Protein AF-A0A1N6WTV6-F1 (afdb_monomer)

pLDDT: mean 88.41, std 4.84, range [58.44, 94.38]

Solvent-accessible surface area (backbone atoms only — not comparable to full-atom values): 11065 Å² total; per-residue (Å²): 112,47,64,59,52,37,53,51,53,53,53,50,50,52,46,64,73,69,38,74,90,42,47,68,56,42,72,75,38,45,71,61,48,51,48,52,53,51,50,52,49,51,51,38,53,50,34,50,50,53,41,49,53,50,53,51,48,54,52,47,50,50,52,50,41,45,50,49,43,51,53,25,39,54,30,38,50,52,42,50,49,45,47,44,64,63,40,54,54,40,38,75,72,72,46,61,50,63,59,44,35,72,78,51,62,66,72,76,31,78,58,58,62,67,43,75,77,32,67,65,44,64,73,63,50,54,72,64,56,48,51,49,47,50,56,42,48,57,50,46,53,52,44,36,58,53,59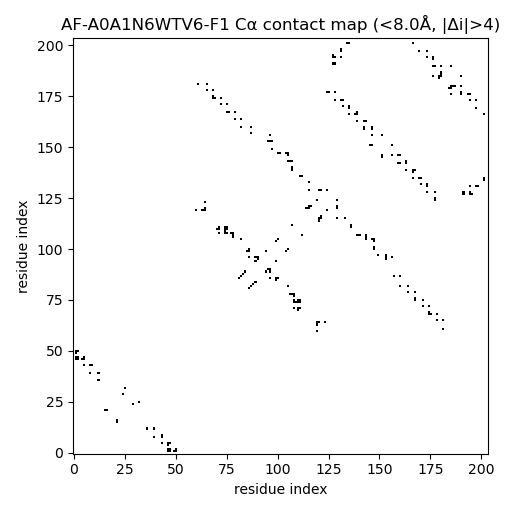,59,39,88,86,57,55,62,70,58,38,51,52,47,52,54,50,45,49,50,45,50,52,49,51,42,50,50,44,50,45,52,40,33,37,74,74,62,79,40,52,70,71,56,42,51,55,53,50,50,57,51,47,60,60,73,78,104

Foldseek 3Di:
DLVVVLVVLVVVLCCCVPPPVCVVVCVVVVVVSVVVSVVSVVVSVVSVVVVVVVVVVLLVLLVVLLVLLVVLLVLLVVLLCCLVVQAVVVVVVVDQNLVSCVVPQRDDRPSLPCVCVPPSCVPPFDPLLSVLSVLLVVLLVVLSVVLSDNPDDSVVNNVSSVVNNLSSVLSNVSSVLRNCCSVVVDDPVVSNVVSVVSSVVSVD

Structure (mmCIF, N/CA/C/O backbone):
data_AF-A0A1N6WTV6-F1
#
_entry.id   AF-A0A1N6WTV6-F1
#
loop_
_atom_site.group_PDB
_atom_site.id
_atom_site.type_symbol
_atom_site.label_atom_id
_atom_site.label_alt_id
_atom_site.label_comp_id
_atom_site.label_asym_id
_atom_site.label_entity_id
_atom_site.label_seq_id
_atom_site.pdbx_PDB_ins_code
_atom_site.Cartn_x
_atom_site.Cartn_y
_atom_site.Cartn_z
_atom_site.occupancy
_atom_site.B_iso_or_equiv
_atom_site.auth_seq_id
_atom_site.auth_comp_id
_atom_site.auth_asym_id
_atom_site.auth_atom_id
_atom_site.pdbx_PDB_model_num
ATOM 1 N N . MET A 1 1 ? 16.902 -1.443 -20.319 1.00 77.31 1 MET A N 1
ATOM 2 C CA . MET A 1 1 ? 17.334 -2.261 -21.478 1.00 77.31 1 MET A CA 1
ATOM 3 C C . MET A 1 1 ? 17.274 -1.486 -22.798 1.00 77.31 1 MET A C 1
ATOM 5 O O . MET A 1 1 ? 18.314 -1.318 -23.417 1.00 77.31 1 MET A O 1
ATOM 9 N N . TYR A 1 2 ? 16.119 -0.945 -23.209 1.00 85.25 2 TYR A N 1
ATOM 10 C CA . TYR A 1 2 ? 15.975 -0.244 -24.501 1.00 85.25 2 TYR A CA 1
ATOM 11 C C . TYR A 1 2 ? 16.866 1.001 -24.671 1.00 85.25 2 TYR A C 1
ATOM 13 O O . TYR A 1 2 ? 17.436 1.191 -25.738 1.00 85.25 2 TYR A O 1
ATOM 21 N N . ILE A 1 3 ? 17.077 1.792 -23.611 1.00 85.00 3 ILE A N 1
ATOM 22 C CA . ILE A 1 3 ? 17.984 2.960 -23.637 1.00 85.00 3 ILE A CA 1
ATOM 23 C C . ILE A 1 3 ? 19.424 2.549 -23.986 1.00 85.00 3 ILE A C 1
ATOM 25 O O . ILE A 1 3 ? 20.084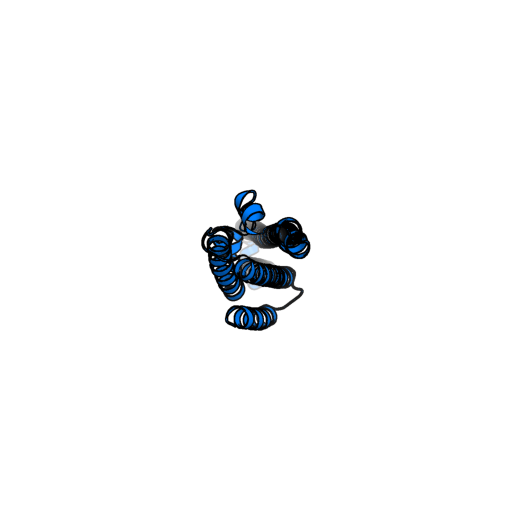 3.210 -24.779 1.00 85.00 3 ILE A O 1
ATOM 29 N N . PHE A 1 4 ? 19.900 1.419 -23.455 1.00 88.50 4 PHE A N 1
ATOM 30 C CA . PHE A 1 4 ? 21.238 0.905 -23.757 1.00 88.50 4 PHE A CA 1
ATOM 31 C C . PHE A 1 4 ? 21.371 0.495 -25.232 1.00 88.50 4 PHE A C 1
ATOM 33 O O . PHE A 1 4 ? 22.375 0.801 -25.871 1.00 88.50 4 PHE A O 1
ATOM 40 N N . ILE A 1 5 ? 20.327 -0.128 -25.793 1.00 89.06 5 ILE A N 1
ATOM 41 C CA . ILE A 1 5 ? 20.259 -0.476 -27.221 1.00 89.06 5 ILE A CA 1
ATOM 42 C C . ILE A 1 5 ? 20.294 0.796 -28.080 1.00 89.06 5 ILE A C 1
ATOM 44 O O . ILE A 1 5 ? 21.057 0.856 -29.039 1.00 89.06 5 ILE A O 1
ATOM 48 N N . VAL A 1 6 ? 19.542 1.837 -27.709 1.00 90.12 6 VAL A N 1
ATOM 49 C CA . VAL A 1 6 ? 19.566 3.146 -28.389 1.00 90.12 6 VAL A CA 1
ATOM 50 C C . VAL A 1 6 ? 20.974 3.747 -28.376 1.00 90.12 6 VAL A C 1
ATOM 52 O O . VAL A 1 6 ? 21.476 4.138 -29.428 1.00 90.12 6 VAL A O 1
ATOM 55 N N . CYS A 1 7 ? 21.650 3.767 -27.223 1.00 91.06 7 CYS A N 1
ATOM 56 C CA . CYS A 1 7 ? 23.025 4.261 -27.124 1.00 91.06 7 CYS A CA 1
ATOM 57 C C . CYS A 1 7 ? 23.985 3.477 -28.032 1.00 91.06 7 CYS A C 1
ATOM 59 O O . CYS A 1 7 ? 24.782 4.085 -28.747 1.00 91.06 7 CYS A O 1
ATOM 61 N N . LEU A 1 8 ? 23.882 2.144 -28.058 1.00 92.69 8 LEU A N 1
ATOM 62 C CA . LEU A 1 8 ? 24.685 1.302 -28.947 1.00 92.69 8 LEU A CA 1
ATOM 63 C C . LEU A 1 8 ? 24.418 1.595 -30.426 1.00 92.69 8 LEU A C 1
ATOM 65 O O . LEU A 1 8 ? 25.371 1.713 -31.191 1.00 92.69 8 LEU A O 1
ATOM 69 N N . LEU A 1 9 ? 23.156 1.752 -30.835 1.00 91.75 9 LEU A N 1
ATOM 70 C CA . LEU A 1 9 ? 22.793 2.055 -32.224 1.00 91.75 9 LEU A CA 1
ATOM 71 C C . LEU A 1 9 ? 23.317 3.425 -32.673 1.00 91.75 9 LEU A C 1
ATOM 73 O O . LEU A 1 9 ? 23.788 3.560 -33.805 1.00 91.75 9 LEU A O 1
ATOM 77 N N . VAL A 1 10 ? 23.301 4.426 -31.789 1.00 91.44 10 VAL A N 1
ATOM 78 C CA . VAL A 1 10 ? 23.872 5.754 -32.064 1.00 91.44 10 VAL A CA 1
ATOM 79 C C . VAL A 1 10 ? 25.393 5.674 -32.202 1.00 91.44 10 VAL A C 1
ATOM 81 O O . VAL A 1 10 ? 25.939 6.160 -33.192 1.00 91.44 10 VAL A O 1
ATOM 84 N N . ILE A 1 11 ? 26.081 5.010 -31.266 1.00 92.06 11 ILE A N 1
ATOM 85 C CA . ILE A 1 11 ? 27.540 4.815 -31.325 1.00 92.06 11 ILE A CA 1
ATOM 86 C C . ILE A 1 11 ? 27.928 4.048 -32.592 1.00 92.06 11 ILE A C 1
ATOM 88 O O . ILE A 1 11 ? 28.867 4.431 -33.291 1.00 92.06 11 ILE A O 1
ATOM 92 N N . PHE A 1 12 ? 27.181 2.998 -32.928 1.00 90.62 12 PHE A N 1
ATOM 93 C CA . PHE A 1 12 ? 27.407 2.200 -34.125 1.00 90.62 12 PHE A CA 1
ATOM 94 C C . PHE A 1 12 ? 27.185 3.012 -35.406 1.00 90.62 12 PHE A C 1
ATOM 96 O O . PHE A 1 12 ? 28.002 2.947 -36.321 1.00 90.62 12 PHE A O 1
ATOM 103 N N . SER A 1 13 ? 26.147 3.850 -35.455 1.00 89.81 13 SER A N 1
ATOM 104 C CA . SER A 1 13 ? 25.907 4.761 -36.583 1.00 89.81 13 SER A CA 1
ATOM 105 C C . SER A 1 13 ? 27.050 5.761 -36.754 1.00 89.81 13 SER A C 1
ATOM 107 O O . SER A 1 13 ? 27.559 5.939 -37.859 1.00 89.81 13 SER A O 1
ATOM 109 N N . LEU A 1 14 ? 27.509 6.371 -35.656 1.00 89.38 14 LEU A N 1
ATOM 110 C CA . LEU A 1 14 ? 28.648 7.291 -35.665 1.00 89.38 14 LEU A CA 1
ATOM 111 C C . LEU A 1 14 ? 29.931 6.594 -36.126 1.00 89.38 14 LEU A C 1
ATOM 113 O O . LEU A 1 14 ? 30.684 7.156 -36.921 1.00 89.38 14 LEU A O 1
ATOM 117 N N . TYR A 1 15 ? 30.158 5.356 -35.684 1.00 89.19 15 TYR A N 1
ATOM 118 C CA . TYR A 1 15 ? 31.274 4.535 -36.139 1.00 89.19 15 TYR A CA 1
ATOM 119 C C . TYR A 1 15 ? 31.197 4.265 -37.648 1.00 89.19 15 TYR A C 1
ATOM 121 O O . TYR A 1 15 ? 32.176 4.491 -38.361 1.00 89.19 15 TYR A O 1
ATOM 129 N N . LEU A 1 16 ? 30.039 3.842 -38.160 1.00 86.19 16 LEU A N 1
ATOM 130 C CA . LEU A 1 16 ? 29.836 3.569 -39.585 1.00 86.19 16 LEU A CA 1
ATOM 131 C C . LEU A 1 16 ? 30.034 4.817 -40.463 1.00 86.19 16 LEU A C 1
ATOM 133 O O . LEU A 1 16 ? 30.562 4.716 -41.572 1.00 86.19 16 LEU A O 1
ATOM 137 N N . ILE A 1 17 ? 29.636 5.994 -39.974 1.00 86.62 17 ILE A N 1
ATOM 138 C CA . ILE A 1 17 ? 29.754 7.262 -40.705 1.00 86.62 17 ILE A CA 1
ATOM 139 C C . ILE A 1 17 ? 31.190 7.807 -40.657 1.00 86.62 17 ILE A C 1
ATOM 141 O O . ILE A 1 17 ? 31.715 8.245 -41.683 1.00 86.62 17 ILE A O 1
ATOM 145 N N . ASN A 1 18 ? 31.859 7.756 -39.506 1.00 86.06 18 ASN A N 1
ATOM 146 C CA . ASN A 1 18 ? 33.135 8.454 -39.313 1.00 86.06 18 ASN A CA 1
ATOM 147 C C . ASN A 1 18 ? 34.376 7.578 -39.524 1.00 86.06 18 ASN A C 1
ATOM 149 O O . ASN A 1 18 ? 35.485 8.105 -39.590 1.00 86.06 18 ASN A O 1
ATOM 153 N N . THR A 1 19 ? 34.232 6.257 -39.663 1.00 86.44 19 THR A N 1
ATOM 154 C CA . THR A 1 19 ? 35.395 5.370 -39.793 1.00 86.44 19 THR A CA 1
ATOM 155 C C . THR A 1 19 ? 36.016 5.441 -41.197 1.00 86.44 19 THR A C 1
ATOM 157 O O . THR A 1 19 ? 35.386 5.024 -42.174 1.00 86.44 19 THR A O 1
ATOM 160 N N . PRO A 1 20 ? 37.291 5.860 -41.334 1.00 80.62 20 PRO A N 1
ATOM 161 C CA . PRO A 1 20 ? 37.949 5.993 -42.637 1.00 80.62 20 PRO A CA 1
ATOM 162 C C . PRO A 1 20 ? 38.126 4.650 -43.361 1.00 80.62 20 PRO A C 1
ATOM 164 O O . PRO A 1 20 ? 38.083 4.608 -44.589 1.00 80.62 20 PRO A O 1
ATOM 167 N N . LYS A 1 21 ? 38.231 3.537 -42.619 1.00 78.94 21 LYS A N 1
ATOM 168 C CA . LYS A 1 21 ? 38.301 2.175 -43.183 1.00 78.94 21 LYS A CA 1
ATOM 169 C C . LYS A 1 21 ? 37.045 1.780 -43.974 1.00 78.94 21 LYS A C 1
ATOM 171 O O . LYS A 1 21 ? 37.126 0.923 -44.845 1.00 78.94 21 LYS A O 1
ATOM 176 N N . LEU A 1 22 ? 35.899 2.411 -43.701 1.00 80.25 22 LEU A N 1
ATOM 177 C CA . LEU A 1 22 ? 34.625 2.136 -44.374 1.00 80.25 22 LEU A CA 1
ATOM 178 C C . LEU A 1 22 ? 34.341 3.088 -45.544 1.00 80.25 22 LEU A C 1
ATOM 180 O O . LEU A 1 22 ? 33.350 2.903 -46.247 1.00 80.25 22 LEU A O 1
ATOM 184 N N . LYS A 1 23 ? 35.209 4.077 -45.797 1.00 81.94 23 LYS A N 1
ATOM 185 C CA . LYS A 1 23 ? 35.009 5.089 -46.845 1.00 81.94 23 LYS A CA 1
ATOM 186 C C . LYS A 1 23 ? 34.873 4.462 -48.237 1.00 81.94 23 LYS A C 1
ATOM 188 O O . LYS A 1 23 ? 33.905 4.735 -48.933 1.00 81.94 23 LYS A O 1
ATOM 193 N N . VAL A 1 24 ? 35.777 3.544 -48.593 1.00 84.38 24 VAL A N 1
ATOM 194 C CA . VAL A 1 24 ? 35.757 2.842 -49.892 1.00 84.38 24 VAL A CA 1
ATOM 195 C C . VAL A 1 24 ? 34.480 2.014 -50.067 1.00 84.38 24 VAL A C 1
ATOM 197 O O . VAL A 1 24 ? 33.891 1.999 -51.145 1.00 84.38 24 VAL A O 1
ATOM 200 N N . PHE A 1 25 ? 34.019 1.350 -49.002 1.00 81.56 25 PHE A N 1
ATOM 201 C CA . PHE A 1 25 ? 32.772 0.584 -49.022 1.00 81.56 25 PHE A CA 1
ATOM 202 C C . PHE A 1 25 ? 31.549 1.495 -49.185 1.00 81.56 25 PHE A C 1
ATOM 204 O O . PHE A 1 25 ? 30.689 1.218 -50.019 1.00 81.56 25 PHE A O 1
ATOM 211 N N . ARG A 1 26 ? 31.493 2.603 -48.437 1.00 83.62 26 ARG A N 1
ATOM 212 C CA . ARG A 1 26 ? 30.413 3.594 -48.520 1.00 83.62 26 ARG A CA 1
ATOM 213 C C . ARG A 1 26 ? 30.314 4.216 -49.909 1.00 83.62 26 ARG A C 1
ATOM 215 O O . ARG A 1 26 ? 29.211 4.340 -50.430 1.00 83.62 26 ARG A O 1
ATOM 222 N N . ASP A 1 27 ? 31.445 4.565 -50.511 1.00 83.81 27 ASP A N 1
ATOM 223 C CA . ASP A 1 27 ? 31.466 5.211 -51.823 1.00 83.81 27 ASP A CA 1
ATOM 224 C C . ASP A 1 27 ? 31.070 4.217 -52.935 1.00 83.81 27 ASP A C 1
ATOM 226 O O . ASP A 1 27 ? 30.340 4.577 -53.858 1.00 83.81 27 ASP A O 1
ATOM 230 N N . LYS A 1 28 ? 31.459 2.937 -52.811 1.00 89.00 28 LYS A N 1
ATOM 231 C CA . LYS A 1 28 ? 31.111 1.870 -53.769 1.00 89.00 28 LYS A CA 1
ATOM 232 C C . LYS A 1 28 ? 29.672 1.349 -53.625 1.00 89.00 28 LYS A C 1
ATOM 234 O O . LYS A 1 28 ? 29.063 0.959 -54.617 1.00 89.00 28 LYS A O 1
ATOM 239 N N . HIS A 1 29 ? 29.119 1.342 -52.411 1.00 87.38 29 HIS A N 1
ATOM 240 C CA . HIS A 1 29 ? 27.799 0.778 -52.087 1.00 87.38 29 HIS A CA 1
ATOM 241 C C . HIS A 1 29 ? 26.863 1.804 -51.432 1.00 87.38 29 HIS A C 1
ATOM 243 O O . HIS A 1 29 ? 26.116 1.483 -50.505 1.00 87.38 29 HIS A O 1
ATOM 249 N N . LYS A 1 30 ? 26.880 3.043 -51.935 1.00 87.81 30 LYS A N 1
ATOM 250 C CA . LYS A 1 30 ? 26.173 4.196 -51.356 1.00 87.81 30 LYS A CA 1
ATOM 251 C C . LYS A 1 30 ? 24.713 3.912 -50.990 1.00 87.81 30 LYS A C 1
ATOM 253 O O . LYS A 1 30 ? 24.315 4.145 -49.855 1.00 87.81 30 LYS A O 1
ATOM 258 N N . ARG A 1 31 ? 23.937 3.330 -51.909 1.00 87.12 31 ARG A N 1
ATOM 259 C CA . ARG A 1 31 ? 22.506 3.048 -51.696 1.00 87.12 31 ARG A CA 1
ATOM 260 C C . ARG A 1 31 ? 22.256 2.017 -50.589 1.00 87.12 31 ARG A C 1
ATOM 262 O O . ARG A 1 31 ? 21.316 2.160 -49.817 1.00 87.12 31 ARG A O 1
ATOM 269 N N . THR A 1 32 ? 23.106 0.996 -50.487 1.00 86.56 32 THR A N 1
ATOM 270 C CA . THR A 1 32 ? 23.032 -0.016 -49.420 1.00 86.56 32 THR A CA 1
ATOM 271 C C . THR A 1 32 ? 23.433 0.580 -48.074 1.00 86.56 32 THR A C 1
ATOM 273 O O . THR A 1 32 ? 22.797 0.293 -47.066 1.00 86.56 32 THR A O 1
ATOM 276 N N . PHE A 1 33 ? 24.452 1.444 -48.051 1.00 88.12 33 PHE A N 1
ATOM 277 C CA . PHE A 1 33 ? 24.853 2.162 -46.843 1.00 88.12 33 PHE A CA 1
ATOM 278 C C . PHE A 1 33 ? 23.744 3.103 -46.347 1.00 88.12 33 PHE A C 1
ATOM 280 O O . PHE A 1 33 ? 23.394 3.065 -45.171 1.00 88.12 33 PHE A O 1
ATOM 287 N N . GLU A 1 34 ? 23.148 3.894 -47.243 1.00 88.06 34 GLU A N 1
ATOM 288 C CA . GLU A 1 34 ? 22.013 4.775 -46.937 1.00 88.06 34 GLU A CA 1
ATOM 289 C C . GLU A 1 34 ? 20.811 3.988 -46.406 1.00 88.06 34 GLU A C 1
ATOM 291 O O . GLU A 1 34 ? 20.220 4.378 -45.400 1.00 88.06 34 GLU A O 1
ATOM 296 N N . PHE A 1 35 ? 20.494 2.842 -47.019 1.00 90.38 35 PHE A N 1
ATOM 297 C CA . PHE A 1 35 ? 19.449 1.948 -46.527 1.00 90.38 35 PHE A CA 1
ATOM 298 C C . PHE A 1 35 ? 19.744 1.440 -45.109 1.00 90.38 35 PHE A C 1
ATOM 300 O O . PHE A 1 35 ? 18.875 1.518 -44.245 1.00 90.38 35 PHE A O 1
ATOM 307 N N . SER A 1 36 ? 20.967 0.980 -44.833 1.00 88.19 36 SER A N 1
ATOM 308 C CA . SER A 1 36 ? 21.354 0.503 -43.499 1.00 88.19 36 SER A CA 1
ATOM 309 C C . SER A 1 36 ? 21.292 1.604 -42.439 1.00 88.19 36 SER A C 1
ATOM 311 O O . SER A 1 36 ? 20.803 1.360 -41.339 1.00 88.19 36 SER A O 1
ATOM 313 N N . ILE A 1 37 ? 21.738 2.825 -42.755 1.00 91.25 37 ILE A N 1
ATOM 314 C CA . ILE A 1 37 ? 21.633 3.969 -41.835 1.00 91.25 37 ILE A CA 1
ATOM 315 C C . ILE A 1 37 ? 20.168 4.352 -41.606 1.00 91.25 37 ILE A C 1
ATOM 317 O O . ILE A 1 37 ? 19.773 4.583 -40.463 1.00 91.25 37 ILE A O 1
ATOM 321 N N . SER A 1 38 ? 19.343 4.360 -42.657 1.00 92.25 38 SER A N 1
ATOM 322 C CA . SER A 1 38 ? 17.900 4.586 -42.530 1.00 92.25 38 SER A CA 1
ATOM 323 C C . SER A 1 38 ? 17.247 3.526 -41.642 1.00 92.25 38 SER A C 1
ATOM 325 O O . SER A 1 38 ? 16.453 3.867 -40.772 1.00 92.25 38 SER A O 1
ATOM 327 N N . LEU A 1 39 ? 17.611 2.253 -41.812 1.00 92.00 39 LEU A N 1
ATOM 328 C CA . LEU A 1 39 ? 17.102 1.144 -41.010 1.00 92.00 39 LEU A CA 1
ATOM 329 C C . LEU A 1 39 ? 17.494 1.297 -39.533 1.00 92.00 39 LEU A C 1
ATOM 331 O O . LEU A 1 39 ? 16.640 1.189 -38.654 1.00 92.00 39 LEU A O 1
ATOM 335 N N . ILE A 1 40 ? 18.765 1.612 -39.254 1.00 92.38 40 ILE A N 1
ATOM 336 C CA . ILE A 1 40 ? 19.242 1.880 -37.889 1.00 92.38 40 ILE A CA 1
ATOM 337 C C . ILE A 1 40 ? 18.502 3.080 -37.284 1.00 92.38 40 ILE A C 1
ATOM 339 O O . ILE A 1 40 ? 18.109 3.027 -36.118 1.00 92.38 40 ILE A O 1
ATOM 343 N N . SER A 1 41 ? 18.258 4.139 -38.060 1.00 91.75 41 SER A N 1
ATOM 344 C CA . SER A 1 41 ? 17.494 5.309 -37.613 1.00 91.75 41 SER A CA 1
ATOM 345 C C . SER A 1 41 ? 16.053 4.943 -37.237 1.00 91.75 41 SER A C 1
ATOM 347 O O . SER A 1 41 ? 15.602 5.297 -36.146 1.00 91.75 41 SER A O 1
ATOM 349 N N . THR A 1 42 ? 15.360 4.154 -38.065 1.00 93.38 42 THR A N 1
ATOM 350 C CA . THR A 1 42 ? 14.008 3.657 -37.765 1.00 93.38 42 THR A CA 1
ATOM 351 C C . THR A 1 42 ? 13.984 2.808 -36.494 1.00 93.38 42 THR A C 1
ATOM 353 O O . THR A 1 42 ? 13.150 3.046 -35.621 1.00 93.38 42 THR A O 1
ATOM 356 N N . PHE A 1 43 ? 14.921 1.866 -36.337 1.00 93.31 43 PHE A N 1
ATOM 357 C CA . PHE A 1 43 ? 15.014 1.058 -35.117 1.00 93.31 43 PHE A CA 1
ATOM 358 C C . PHE A 1 43 ? 15.337 1.900 -33.885 1.00 93.31 43 PHE A C 1
ATOM 360 O O . PHE A 1 43 ? 14.768 1.670 -32.822 1.00 93.31 43 PHE A O 1
ATOM 367 N N . THR A 1 44 ? 16.198 2.907 -34.020 1.00 92.62 44 THR A N 1
ATOM 368 C CA . THR A 1 44 ? 16.504 3.841 -32.931 1.00 92.62 44 THR A CA 1
ATOM 369 C C . THR A 1 44 ? 15.236 4.571 -32.486 1.00 92.62 44 THR A C 1
ATOM 371 O O . THR A 1 44 ? 14.922 4.562 -31.298 1.00 92.62 44 THR A O 1
ATOM 374 N N . GLY A 1 45 ? 14.461 5.128 -33.425 1.00 90.06 45 GLY A N 1
ATOM 375 C CA . GLY A 1 45 ? 13.180 5.777 -33.127 1.00 90.06 45 GLY A CA 1
ATOM 376 C C . GLY A 1 45 ? 12.170 4.831 -32.471 1.00 90.06 45 GLY A C 1
ATOM 377 O O . GLY A 1 45 ? 11.534 5.191 -31.481 1.00 90.06 45 GLY A O 1
ATOM 378 N N . PHE A 1 46 ? 12.080 3.593 -32.959 1.00 92.94 46 PHE A N 1
ATOM 379 C CA . PHE A 1 46 ? 11.228 2.556 -32.378 1.00 92.94 46 PHE A CA 1
ATOM 380 C C . PHE A 1 46 ? 11.618 2.213 -30.931 1.00 92.94 46 PHE A C 1
ATOM 382 O O . PHE A 1 46 ? 10.761 2.197 -30.049 1.00 92.94 46 PHE A O 1
ATOM 389 N N . PHE A 1 47 ? 12.905 1.993 -30.647 1.00 92.75 47 PHE A N 1
ATOM 390 C CA . PHE A 1 47 ? 13.362 1.687 -29.289 1.00 92.75 47 PHE A CA 1
ATOM 391 C C . PHE A 1 47 ? 13.225 2.873 -28.333 1.00 92.75 47 PHE A C 1
ATOM 393 O O . PHE A 1 47 ? 12.923 2.666 -27.156 1.00 92.75 47 PHE A O 1
ATOM 400 N N . VAL A 1 48 ? 13.389 4.108 -28.821 1.00 89.88 48 VAL A N 1
ATOM 401 C CA . VAL A 1 48 ? 13.069 5.311 -28.042 1.00 89.88 48 VAL A CA 1
ATOM 402 C C . VAL A 1 48 ? 11.586 5.314 -27.677 1.00 89.88 48 VAL A C 1
ATOM 404 O O . VAL A 1 48 ? 11.267 5.441 -26.496 1.00 89.88 48 VAL A O 1
ATOM 407 N N . ALA A 1 49 ? 10.690 5.093 -28.644 1.00 89.44 49 ALA A N 1
ATOM 408 C CA . ALA A 1 49 ? 9.252 5.030 -28.392 1.00 89.44 49 ALA A CA 1
ATOM 409 C C . ALA A 1 49 ? 8.902 3.951 -27.353 1.00 89.44 49 ALA A C 1
ATOM 411 O O . ALA A 1 49 ? 8.257 4.263 -26.357 1.00 89.44 49 ALA A O 1
ATOM 412 N N . LEU A 1 50 ? 9.413 2.723 -27.507 1.00 88.50 50 LEU A N 1
ATOM 413 C CA . LEU A 1 50 ? 9.211 1.650 -26.525 1.00 88.50 50 LEU A CA 1
ATOM 414 C C . LEU A 1 50 ? 9.721 2.021 -25.128 1.00 88.50 50 LEU A C 1
ATOM 416 O O . LEU A 1 50 ? 9.057 1.738 -24.128 1.00 88.50 50 LEU A O 1
ATOM 420 N N . SER A 1 51 ? 10.891 2.661 -25.041 1.00 86.56 51 SER A N 1
ATOM 421 C CA . SER A 1 51 ? 11.451 3.089 -23.757 1.00 86.56 51 SER A CA 1
ATOM 422 C C . SER A 1 51 ? 10.564 4.125 -23.066 1.00 86.56 51 SER A C 1
ATOM 424 O O . SER A 1 51 ? 10.293 3.995 -21.874 1.00 86.56 51 SER A O 1
ATOM 426 N N . LEU A 1 52 ? 10.046 5.096 -23.823 1.00 85.25 52 LEU A N 1
ATOM 427 C CA . LEU A 1 52 ? 9.141 6.120 -23.315 1.00 85.25 52 LEU A CA 1
ATOM 428 C C . LEU A 1 52 ? 7.815 5.506 -22.875 1.00 85.25 52 LEU A C 1
ATOM 430 O O . LEU A 1 52 ? 7.356 5.799 -21.777 1.00 85.25 52 LEU A O 1
ATOM 434 N N . THR A 1 53 ? 7.228 4.617 -23.679 1.00 86.44 53 THR A N 1
ATOM 435 C CA . THR A 1 53 ? 5.990 3.914 -23.320 1.00 86.44 53 THR A CA 1
ATOM 436 C C . THR A 1 53 ? 6.155 3.109 -22.036 1.00 86.44 53 THR A C 1
ATOM 438 O O . THR A 1 53 ? 5.281 3.164 -21.178 1.00 86.44 53 THR A O 1
ATOM 441 N N . THR A 1 54 ? 7.286 2.419 -21.867 1.00 84.19 54 THR A N 1
ATOM 442 C CA . THR A 1 54 ? 7.572 1.651 -20.645 1.00 84.19 54 THR A CA 1
ATOM 443 C C . THR A 1 54 ? 7.642 2.575 -19.425 1.00 84.19 54 THR A C 1
ATOM 445 O O . THR A 1 54 ? 6.927 2.368 -18.453 1.00 84.19 54 THR A O 1
ATOM 448 N N . ILE A 1 55 ? 8.422 3.660 -19.505 1.00 83.75 55 ILE A N 1
ATOM 449 C CA . ILE A 1 55 ? 8.569 4.629 -18.405 1.00 83.75 55 ILE A CA 1
ATOM 450 C C . ILE A 1 55 ? 7.228 5.294 -18.057 1.00 83.75 55 ILE A C 1
ATOM 452 O O . ILE A 1 55 ? 6.907 5.493 -16.884 1.00 83.75 55 ILE A O 1
ATOM 456 N N . LEU A 1 56 ? 6.434 5.650 -19.069 1.00 81.69 56 LEU A N 1
ATOM 457 C CA . LEU A 1 56 ? 5.115 6.250 -18.879 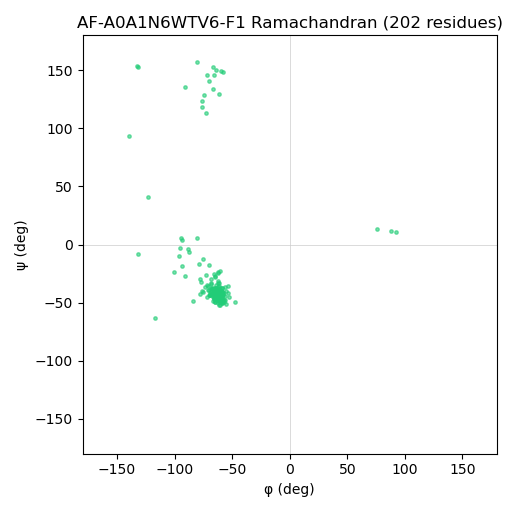1.00 81.69 56 LEU A CA 1
ATOM 458 C C . LEU A 1 56 ? 4.124 5.261 -18.261 1.00 81.69 56 LEU A C 1
ATOM 460 O O . LEU A 1 56 ? 3.329 5.665 -17.411 1.00 81.69 56 LEU A O 1
ATOM 464 N N . SER A 1 57 ? 4.185 3.987 -18.652 1.00 83.69 57 SER A N 1
ATOM 465 C CA . SER A 1 57 ? 3.386 2.917 -18.051 1.00 83.69 57 SER A CA 1
ATOM 466 C C . SER A 1 57 ? 3.714 2.765 -16.568 1.00 83.69 57 SER A C 1
ATOM 468 O O . SER A 1 57 ? 2.812 2.896 -15.742 1.00 83.69 57 SER A O 1
ATOM 470 N N . ASP A 1 58 ? 4.996 2.627 -16.219 1.00 83.00 58 ASP A N 1
ATOM 471 C CA . ASP A 1 58 ? 5.446 2.502 -14.826 1.00 83.00 58 ASP A CA 1
ATOM 472 C C . ASP A 1 58 ? 5.032 3.726 -13.992 1.00 83.00 58 ASP A C 1
ATOM 474 O O . ASP A 1 58 ? 4.531 3.610 -12.873 1.00 83.00 58 ASP A O 1
ATOM 478 N N . SER A 1 59 ? 5.189 4.934 -14.546 1.00 84.50 59 SER A N 1
ATOM 479 C CA . SER A 1 59 ? 4.760 6.170 -13.880 1.00 84.50 59 SER A CA 1
ATOM 480 C C . SER A 1 59 ? 3.245 6.212 -13.658 1.00 84.50 59 SER A C 1
ATOM 482 O O . SER A 1 59 ? 2.776 6.668 -12.612 1.00 84.50 59 SER A O 1
ATOM 484 N N . THR A 1 60 ? 2.471 5.727 -14.626 1.00 88.00 60 THR A N 1
ATOM 485 C CA . THR A 1 60 ? 1.007 5.679 -14.544 1.00 88.00 60 THR A CA 1
ATOM 486 C C . THR A 1 60 ? 0.553 4.662 -13.503 1.00 88.00 60 THR A C 1
ATOM 488 O O . THR A 1 60 ? -0.308 4.982 -12.685 1.00 88.00 60 THR A O 1
ATOM 491 N N . GLN A 1 61 ? 1.167 3.478 -13.474 1.00 87.31 61 GLN A N 1
ATOM 492 C CA . GLN A 1 61 ? 0.903 2.444 -12.472 1.00 87.31 61 GLN A CA 1
ATOM 493 C C . GLN A 1 61 ? 1.181 2.957 -11.058 1.00 87.31 61 GLN A C 1
ATOM 495 O O . GLN A 1 61 ? 0.293 2.885 -10.209 1.00 87.31 61 GLN A O 1
ATOM 500 N N . LYS A 1 62 ? 2.337 3.599 -10.826 1.00 88.44 62 LYS A N 1
ATOM 501 C CA . LYS A 1 62 ? 2.658 4.234 -9.534 1.00 88.44 62 LYS A CA 1
ATOM 502 C C . LYS A 1 62 ? 1.608 5.262 -9.116 1.00 88.44 62 LYS A C 1
ATOM 504 O O . LYS A 1 62 ? 1.119 5.227 -7.991 1.00 88.44 62 LYS A O 1
ATOM 509 N N . LYS A 1 63 ? 1.210 6.159 -10.025 1.00 89.00 63 LYS A N 1
ATOM 510 C CA . LYS A 1 63 ? 0.171 7.167 -9.745 1.00 89.00 63 LYS A CA 1
ATOM 511 C C . LYS A 1 63 ? -1.181 6.536 -9.423 1.00 89.00 63 LYS A C 1
ATOM 513 O O . LYS A 1 63 ? -1.887 7.034 -8.549 1.00 89.00 63 LYS A O 1
ATOM 518 N N . ASN A 1 64 ? -1.558 5.473 -10.127 1.00 90.06 64 ASN A N 1
ATOM 519 C CA . ASN A 1 64 ? -2.813 4.769 -9.882 1.00 90.06 64 ASN A CA 1
ATOM 520 C C . ASN A 1 64 ? -2.794 4.050 -8.532 1.00 90.06 64 ASN A C 1
ATOM 522 O O . ASN A 1 64 ? -3.779 4.138 -7.803 1.00 90.06 64 ASN A O 1
ATOM 526 N N . LEU A 1 65 ? -1.668 3.433 -8.164 1.00 90.88 65 LEU A N 1
ATOM 527 C CA . LEU A 1 65 ? -1.493 2.829 -6.848 1.00 90.88 65 LEU A CA 1
ATOM 528 C C . LEU A 1 65 ? -1.590 3.882 -5.738 1.00 90.88 65 LEU A C 1
ATOM 530 O O . LEU A 1 65 ? -2.388 3.729 -4.823 1.00 90.88 65 LEU A O 1
ATOM 534 N N . VAL A 1 66 ? -0.893 5.015 -5.859 1.00 92.75 66 VAL A N 1
ATOM 535 C CA . VAL A 1 66 ? -0.998 6.119 -4.885 1.00 92.75 66 VAL A CA 1
ATOM 536 C C . VAL A 1 66 ? -2.440 6.627 -4.752 1.00 92.75 66 VAL A C 1
ATOM 538 O O . VAL A 1 66 ? -2.904 6.897 -3.645 1.00 92.75 66 VAL A O 1
ATOM 541 N N . LYS A 1 67 ? -3.185 6.753 -5.857 1.00 92.12 67 LYS A N 1
ATOM 542 C CA . LYS A 1 67 ? -4.607 7.138 -5.809 1.00 92.12 67 LYS A CA 1
ATOM 543 C C . LYS A 1 67 ? -5.460 6.101 -5.084 1.00 92.12 67 LYS A C 1
ATOM 545 O O . LYS A 1 67 ? -6.300 6.492 -4.278 1.00 92.12 67 LYS A O 1
ATOM 550 N N . LEU A 1 68 ? -5.239 4.816 -5.363 1.00 92.44 68 LEU A N 1
ATOM 551 C CA . LEU A 1 68 ? -5.928 3.719 -4.690 1.00 92.44 68 LEU A CA 1
ATOM 552 C C . LEU A 1 68 ? -5.675 3.779 -3.181 1.00 92.44 68 LEU A C 1
ATOM 554 O O . LEU A 1 68 ? -6.629 3.836 -2.418 1.00 92.44 68 LEU A O 1
ATOM 558 N N . LEU A 1 69 ? -4.414 3.893 -2.759 1.00 92.88 69 LEU A N 1
ATOM 559 C CA . LEU A 1 69 ? -4.045 3.956 -1.342 1.00 92.88 69 LEU A CA 1
ATOM 560 C C . LEU A 1 69 ? -4.611 5.181 -0.625 1.00 92.88 69 LEU A C 1
ATOM 562 O O . LEU A 1 69 ? -5.072 5.072 0.508 1.00 92.88 69 LEU A O 1
ATOM 566 N N . ASN A 1 70 ? -4.652 6.337 -1.288 1.00 93.62 70 ASN A N 1
ATOM 567 C CA . ASN A 1 70 ? -5.311 7.519 -0.733 1.00 93.62 70 ASN A CA 1
ATOM 568 C C . ASN A 1 70 ? -6.827 7.322 -0.590 1.00 93.62 70 ASN A C 1
ATOM 570 O O . ASN A 1 70 ? -7.396 7.680 0.439 1.00 93.62 70 ASN A O 1
ATOM 574 N N . ALA A 1 71 ? -7.490 6.726 -1.585 1.00 92.81 71 ALA A N 1
ATOM 575 C CA . ALA A 1 71 ? -8.915 6.407 -1.494 1.00 92.81 71 ALA A CA 1
ATOM 576 C C . ALA A 1 71 ? -9.195 5.389 -0.374 1.00 92.81 71 ALA A C 1
ATOM 578 O O . ALA A 1 71 ? -10.152 5.545 0.386 1.00 92.81 71 ALA A O 1
ATOM 579 N N . THR A 1 72 ? -8.326 4.390 -0.216 1.00 92.94 72 THR A N 1
ATOM 580 C CA . THR A 1 72 ? -8.380 3.428 0.885 1.00 92.94 72 THR A CA 1
ATOM 581 C C . THR A 1 72 ? -8.178 4.114 2.237 1.00 92.94 72 THR A C 1
ATOM 583 O O . THR A 1 72 ? -8.949 3.849 3.154 1.00 92.94 72 THR A O 1
ATOM 586 N N . ASN A 1 73 ? -7.243 5.061 2.364 1.00 94.38 73 ASN A N 1
ATOM 587 C CA . ASN A 1 73 ? -7.071 5.858 3.585 1.00 94.38 73 ASN A CA 1
ATOM 588 C C . ASN A 1 73 ? -8.325 6.666 3.939 1.00 94.38 73 ASN A C 1
ATOM 590 O O . ASN A 1 73 ? -8.743 6.645 5.093 1.00 94.38 73 ASN A O 1
ATOM 594 N N . LEU A 1 74 ? -8.973 7.302 2.959 1.00 93.56 74 LEU A N 1
ATOM 595 C CA . LEU A 1 74 ? -10.252 7.992 3.176 1.00 93.56 74 LEU A CA 1
ATOM 596 C C . LEU A 1 74 ? -11.354 7.022 3.627 1.00 93.56 74 LEU A C 1
ATOM 598 O O . LEU A 1 74 ? -12.153 7.343 4.507 1.00 93.56 74 LEU A O 1
ATOM 602 N N . SER A 1 75 ? -11.390 5.814 3.055 1.00 92.81 75 SER A N 1
ATOM 603 C CA . SER A 1 75 ? -12.316 4.770 3.500 1.00 92.81 75 SER A CA 1
ATOM 604 C C . SER A 1 75 ? -12.034 4.336 4.940 1.00 92.81 75 SER A C 1
ATOM 606 O O . SER A 1 75 ? -12.985 4.105 5.683 1.00 92.81 75 SER A O 1
ATOM 608 N N . ILE A 1 76 ? -10.764 4.218 5.336 1.00 94.19 76 ILE A N 1
ATOM 609 C CA . ILE A 1 76 ? -10.373 3.878 6.708 1.00 94.19 76 ILE A CA 1
ATOM 610 C C . ILE A 1 76 ? -10.781 4.997 7.675 1.00 94.19 76 ILE A C 1
ATOM 612 O O . ILE A 1 76 ? -11.380 4.716 8.709 1.00 94.19 76 ILE A O 1
ATOM 616 N N . GLU A 1 77 ? -10.522 6.259 7.327 1.00 93.94 77 GLU A N 1
ATOM 617 C CA . GLU A 1 77 ? -10.923 7.422 8.132 1.00 93.94 77 GLU A CA 1
ATOM 618 C C . GLU A 1 77 ? -12.438 7.499 8.315 1.00 93.94 77 GLU A C 1
ATOM 620 O O . GLU A 1 77 ? -12.925 7.755 9.414 1.00 93.94 77 GLU A O 1
ATOM 625 N N . SER A 1 78 ? -13.202 7.212 7.260 1.00 93.06 78 SER A N 1
ATOM 626 C CA . SER A 1 78 ? -14.659 7.127 7.352 1.00 93.06 78 SER A CA 1
ATOM 627 C C . SER A 1 78 ? -15.106 6.031 8.329 1.00 93.06 78 SER A C 1
ATOM 629 O O . SER A 1 78 ? -15.997 6.274 9.148 1.00 93.06 78 SER A O 1
ATOM 631 N N . SER A 1 79 ? -14.463 4.858 8.305 1.00 92.69 79 SER A N 1
ATOM 632 C CA . SER A 1 79 ? -14.726 3.783 9.271 1.00 92.69 79 SER A CA 1
ATOM 633 C C . SER A 1 79 ? -14.342 4.174 10.701 1.00 92.69 79 SER A C 1
ATOM 635 O O . SER A 1 79 ? -15.109 3.914 11.625 1.00 92.69 79 SER A O 1
ATOM 637 N N . GLU A 1 80 ? -13.209 4.847 10.902 1.00 94.19 80 GLU A N 1
ATOM 638 C CA . GLU A 1 80 ? -12.785 5.367 12.208 1.00 94.19 80 GLU A CA 1
ATOM 639 C C . GLU A 1 80 ? -13.797 6.380 12.768 1.00 94.19 80 GLU A C 1
ATOM 641 O O . GLU A 1 80 ? -14.203 6.293 13.933 1.00 94.19 80 GLU A O 1
ATOM 646 N N . MET A 1 81 ? -14.263 7.315 11.935 1.00 93.19 81 MET A N 1
ATOM 647 C CA . MET A 1 81 ? -15.300 8.276 12.315 1.00 93.19 81 MET A CA 1
ATOM 648 C C . MET A 1 81 ? -16.614 7.576 12.656 1.00 93.19 81 MET A C 1
ATOM 650 O O . MET A 1 81 ? -17.247 7.928 13.652 1.00 93.19 81 MET A O 1
ATOM 654 N N . ARG A 1 82 ? -17.011 6.563 11.875 1.00 92.88 82 ARG A N 1
ATOM 655 C CA . ARG A 1 82 ? -18.203 5.754 12.151 1.00 92.88 82 ARG A CA 1
ATOM 656 C C . ARG A 1 82 ? -18.077 5.040 13.491 1.00 92.88 82 ARG A C 1
ATOM 658 O O . ARG A 1 82 ? -19.005 5.108 14.289 1.00 92.88 82 ARG A O 1
ATOM 665 N N . VAL A 1 83 ? -16.929 4.424 13.776 1.00 93.19 83 VAL A N 1
ATOM 666 C CA . VAL A 1 83 ? -16.714 3.702 15.035 1.00 93.19 83 VAL A CA 1
ATOM 667 C C . VAL A 1 83 ? -16.810 4.631 16.241 1.00 93.19 83 VAL A C 1
ATOM 669 O O . VAL A 1 83 ? -17.516 4.346 17.212 1.00 93.19 83 VAL A O 1
ATOM 672 N N . ASN A 1 84 ? -16.142 5.779 16.162 1.00 93.50 84 ASN A N 1
ATOM 673 C CA . ASN A 1 84 ? -16.188 6.776 17.220 1.00 93.50 84 ASN A CA 1
ATOM 674 C C . ASN A 1 84 ? -17.591 7.379 17.380 1.00 93.50 84 ASN A C 1
ATOM 676 O O . ASN A 1 84 ? -18.098 7.483 18.495 1.00 93.50 84 ASN A O 1
ATOM 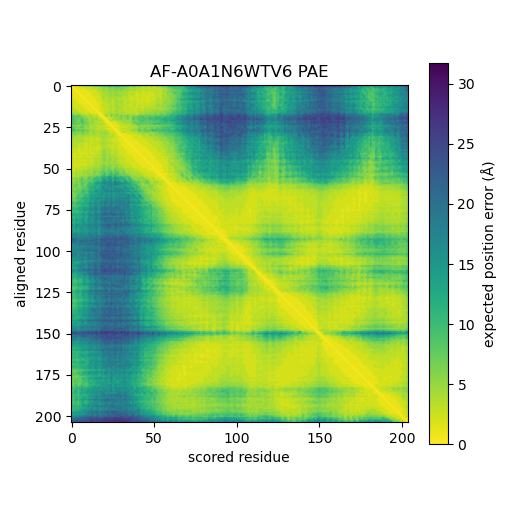680 N N . GLY A 1 85 ? -18.224 7.774 16.275 1.00 92.12 85 GLY A N 1
ATOM 681 C CA . GLY A 1 85 ? -19.491 8.500 16.264 1.00 92.12 85 GLY A CA 1
ATOM 682 C C . GLY A 1 85 ? -20.712 7.643 16.584 1.00 92.12 85 GLY A C 1
ATOM 683 O O . GLY A 1 85 ? -21.582 8.101 17.321 1.00 92.12 85 GLY A O 1
ATOM 684 N N . MET A 1 86 ? -20.775 6.418 16.059 1.00 91.81 86 MET A N 1
ATOM 685 C CA . MET A 1 86 ? -21.938 5.537 16.215 1.00 91.81 86 MET A CA 1
ATOM 686 C C . MET A 1 86 ? -21.848 4.623 17.433 1.00 91.81 86 MET A C 1
ATOM 688 O O . MET A 1 86 ? -22.889 4.256 17.962 1.00 91.81 86 MET A O 1
ATOM 692 N N . TYR A 1 87 ? -20.643 4.267 17.892 1.00 93.06 87 TYR A N 1
ATOM 693 C CA . TYR A 1 87 ? -20.482 3.270 18.956 1.00 93.06 87 TYR A CA 1
ATOM 694 C C . TYR A 1 87 ? -19.833 3.856 20.209 1.00 93.06 87 TYR A C 1
ATOM 696 O O . TYR A 1 87 ? -20.468 3.920 21.259 1.00 93.06 87 TYR A O 1
ATOM 704 N N . LEU A 1 88 ? -18.585 4.332 20.121 1.00 92.50 88 LEU A N 1
ATOM 705 C CA . LEU A 1 88 ? -17.811 4.690 21.317 1.00 92.50 88 LEU A CA 1
ATOM 706 C C . LEU A 1 88 ? -18.336 5.947 22.021 1.00 92.50 88 LEU A C 1
ATOM 708 O O . LEU A 1 88 ? -18.437 5.969 23.247 1.00 92.50 88 LEU A O 1
ATOM 712 N N . ASN A 1 89 ? -18.673 7.001 21.276 1.00 93.56 89 ASN A N 1
ATOM 713 C CA . ASN A 1 89 ? -19.178 8.242 21.866 1.00 93.56 89 ASN A CA 1
ATOM 714 C C . ASN A 1 89 ? -20.581 8.078 22.477 1.00 93.56 89 ASN A C 1
ATOM 716 O O . ASN A 1 89 ? -20.784 8.574 23.587 1.00 93.56 89 ASN A O 1
ATOM 720 N N . PRO A 1 90 ? -21.541 7.387 21.830 1.00 91.44 90 PRO A N 1
ATOM 721 C CA . PRO A 1 90 ? -22.823 7.063 22.454 1.00 91.44 90 PRO A CA 1
ATOM 722 C C . PRO A 1 90 ? -22.690 6.135 23.665 1.00 91.44 90 PRO A C 1
ATOM 724 O O . PRO A 1 90 ? -23.304 6.409 24.694 1.00 91.44 90 PRO A O 1
ATOM 727 N N . ALA A 1 91 ? -21.839 5.103 23.601 1.00 89.50 91 ALA A N 1
ATOM 728 C CA . ALA A 1 91 ? -21.607 4.202 24.734 1.00 89.50 91 ALA A CA 1
ATOM 729 C C . ALA A 1 91 ? -21.053 4.951 25.960 1.00 89.50 91 ALA A C 1
ATOM 731 O O . ALA A 1 91 ? -21.523 4.755 27.077 1.00 89.50 91 ALA A O 1
ATOM 732 N N . LYS A 1 92 ? -20.135 5.911 25.756 1.00 90.19 92 LYS A N 1
ATOM 733 C CA . LYS A 1 92 ? -19.647 6.810 26.825 1.00 90.19 92 LYS A CA 1
ATOM 734 C C . LYS A 1 92 ? -20.748 7.674 27.453 1.00 90.19 92 LYS A C 1
ATOM 736 O O . LYS A 1 92 ? -20.576 8.149 28.570 1.00 90.19 92 LYS A O 1
ATOM 741 N N . LYS A 1 93 ? -21.855 7.902 26.741 1.00 91.00 93 LYS A N 1
ATOM 742 C CA . LYS A 1 93 ? -23.032 8.648 27.217 1.00 91.00 93 LYS A CA 1
ATOM 743 C C . LYS A 1 93 ? -24.123 7.738 27.800 1.00 91.00 93 LYS A C 1
ATOM 745 O O . LYS A 1 93 ? -25.189 8.241 28.139 1.00 91.00 93 LYS A O 1
ATOM 750 N N . GLY A 1 94 ? -23.864 6.434 27.926 1.00 87.44 94 GLY A N 1
ATOM 751 C CA . GLY A 1 94 ? -24.781 5.460 28.522 1.00 87.44 94 GLY A CA 1
ATOM 752 C C . GLY A 1 94 ? -25.716 4.751 27.538 1.00 87.44 94 GLY A C 1
ATOM 753 O O . GLY A 1 94 ? -26.642 4.086 27.988 1.00 87.44 94 GLY A O 1
ATOM 754 N N . ALA A 1 95 ? -25.508 4.881 26.222 1.00 88.88 95 ALA A N 1
ATOM 755 C CA . ALA A 1 95 ? -26.263 4.099 25.240 1.00 88.88 95 ALA A CA 1
ATOM 756 C C . ALA A 1 95 ? -25.829 2.621 25.246 1.00 88.88 95 ALA A C 1
ATOM 758 O O . ALA A 1 95 ? -24.644 2.327 25.427 1.00 88.88 95 ALA A O 1
ATOM 759 N N . ASP A 1 96 ? -26.768 1.701 25.000 1.00 87.06 96 ASP A N 1
ATOM 760 C CA . ASP A 1 96 ? -26.457 0.274 24.903 1.00 87.06 96 ASP A CA 1
ATOM 761 C C . ASP A 1 96 ? -25.722 -0.032 23.591 1.00 87.06 96 ASP A C 1
ATOM 763 O O . ASP A 1 96 ? -26.265 0.060 22.487 1.00 87.06 96 ASP A O 1
ATOM 767 N N . LEU A 1 97 ? -24.456 -0.424 23.720 1.00 88.25 97 LEU A N 1
ATOM 768 C CA . LEU A 1 97 ? -23.601 -0.768 22.594 1.00 88.25 97 LEU A CA 1
ATOM 769 C C . LEU A 1 97 ? -24.120 -1.979 21.801 1.00 88.25 97 LEU A C 1
ATOM 771 O O . LEU A 1 97 ? -23.913 -2.046 20.589 1.00 88.25 97 LEU A O 1
ATOM 775 N N . ASN A 1 98 ? -24.799 -2.926 22.452 1.00 87.19 98 ASN A N 1
ATOM 776 C CA . ASN A 1 98 ? -25.370 -4.080 21.764 1.00 87.19 98 ASN A CA 1
ATOM 777 C C . ASN A 1 98 ? -26.513 -3.674 20.840 1.00 87.19 98 ASN A C 1
ATOM 779 O O . ASN A 1 98 ? -26.575 -4.162 19.713 1.00 87.19 98 ASN A O 1
ATOM 783 N N . GLU A 1 99 ? -27.370 -2.762 21.289 1.00 87.69 99 GLU A N 1
ATOM 784 C CA . GLU A 1 99 ? -28.466 -2.236 20.479 1.00 87.69 99 GLU A CA 1
ATOM 785 C C . GLU A 1 99 ? -27.928 -1.449 19.275 1.00 87.69 99 GLU A C 1
ATOM 787 O O . GLU A 1 99 ? -28.345 -1.681 18.139 1.00 87.69 99 GLU A O 1
ATOM 792 N N . LEU A 1 100 ? -26.925 -0.592 19.499 1.00 88.88 100 LEU A N 1
ATOM 793 C CA . LEU A 1 100 ? -26.277 0.184 18.436 1.00 88.88 100 LEU A CA 1
ATOM 794 C C . LEU A 1 100 ? -25.654 -0.713 17.358 1.00 88.88 100 LEU A C 1
ATOM 796 O O . LEU A 1 100 ? -25.813 -0.450 16.166 1.00 88.88 100 LEU A O 1
ATOM 800 N N . ILE A 1 101 ? -24.965 -1.784 17.764 1.00 90.62 101 ILE A N 1
ATOM 801 C CA . ILE A 1 101 ? -24.337 -2.737 16.836 1.00 90.62 101 ILE A CA 1
ATOM 802 C C . ILE A 1 101 ? -25.381 -3.609 16.129 1.00 90.62 101 ILE A C 1
ATOM 804 O O . ILE A 1 101 ? -25.202 -3.928 14.958 1.00 90.62 101 ILE A O 1
ATOM 808 N N . GLN A 1 102 ? -26.483 -3.980 16.788 1.00 88.31 102 GLN A N 1
ATOM 809 C CA . GLN A 1 102 ? -27.571 -4.713 16.129 1.00 88.31 102 GLN A CA 1
ATOM 810 C C . GLN A 1 102 ? -28.243 -3.879 15.033 1.00 88.31 102 GLN A C 1
ATOM 812 O O . GLN A 1 102 ? -28.553 -4.406 13.967 1.00 88.31 102 GLN A O 1
ATOM 817 N N . GLN A 1 103 ? -28.455 -2.584 15.281 1.00 88.88 103 GLN A N 1
ATOM 818 C CA . GLN A 1 103 ? -29.057 -1.671 14.305 1.00 88.88 103 GLN A CA 1
ATOM 819 C C . GLN A 1 103 ? -28.092 -1.311 13.171 1.00 88.88 103 GLN A C 1
ATOM 821 O O . GLN A 1 103 ? -28.506 -1.160 12.022 1.00 88.88 103 GLN A O 1
ATOM 826 N N . ALA A 1 104 ? -26.805 -1.173 13.486 1.00 89.44 104 ALA A N 1
ATOM 827 C CA . ALA A 1 104 ? -25.766 -0.866 12.521 1.00 89.44 104 ALA A CA 1
ATOM 828 C C . ALA A 1 104 ? -24.515 -1.696 12.837 1.00 89.44 104 ALA A C 1
ATOM 830 O O . ALA A 1 104 ? -23.669 -1.237 13.611 1.00 89.44 104 ALA A O 1
ATOM 831 N N . PRO A 1 105 ? -24.354 -2.879 12.222 1.00 90.75 105 PRO A N 1
ATOM 832 C CA . PRO A 1 105 ? -23.180 -3.718 12.425 1.00 90.75 105 PRO A CA 1
ATOM 833 C C . PRO A 1 105 ? -21.884 -2.989 12.077 1.00 90.75 105 PRO A C 1
ATOM 835 O O . PRO A 1 105 ? -21.850 -2.117 11.199 1.00 90.75 105 PRO A O 1
ATOM 838 N N . VAL A 1 106 ? -20.811 -3.346 12.778 1.00 91.56 106 VAL A N 1
ATOM 839 C CA . VAL A 1 106 ? -19.461 -2.886 12.450 1.00 91.56 106 VAL A CA 1
ATOM 840 C C . VAL A 1 106 ? -19.034 -3.568 11.159 1.00 91.56 106 VAL A C 1
ATOM 842 O O . VAL A 1 106 ? -19.316 -4.745 10.950 1.00 91.56 106 VAL A O 1
ATOM 845 N N . GLU A 1 107 ? -18.356 -2.839 10.285 1.00 90.38 107 GLU A N 1
ATOM 846 C CA . GLU A 1 107 ? -17.947 -3.333 8.973 1.00 90.38 107 GLU A CA 1
ATOM 847 C C . GLU A 1 107 ? -16.471 -3.028 8.730 1.00 90.38 107 GLU A C 1
ATOM 849 O O . GLU A 1 107 ? -15.929 -2.039 9.243 1.00 90.38 107 GLU A O 1
ATOM 854 N N . MET A 1 108 ? -15.845 -3.860 7.895 1.00 90.69 108 MET A N 1
ATOM 855 C CA . MET A 1 108 ? -14.549 -3.561 7.293 1.00 90.69 108 MET A CA 1
ATOM 856 C C . MET A 1 108 ? -14.636 -2.281 6.450 1.00 90.69 108 MET A C 1
ATOM 858 O O . MET A 1 108 ? -15.685 -2.002 5.857 1.00 90.69 108 MET A O 1
ATOM 862 N N . PRO A 1 109 ? -13.553 -1.493 6.329 1.00 89.25 109 PRO A N 1
ATOM 863 C CA . PRO A 1 109 ? -13.554 -0.360 5.415 1.00 89.25 109 PRO A CA 1
ATOM 864 C C . PRO A 1 109 ? -13.769 -0.850 3.976 1.00 89.25 109 PRO A C 1
ATOM 866 O O . PRO A 1 109 ? -13.087 -1.759 3.507 1.00 89.25 109 PRO A O 1
ATOM 869 N N . LYS A 1 110 ? -14.721 -0.241 3.259 1.00 84.50 110 LYS A N 1
ATOM 870 C CA . LYS A 1 110 ? -15.201 -0.723 1.948 1.00 84.50 110 LYS A CA 1
ATOM 871 C C . LYS A 1 110 ? -14.101 -0.903 0.906 1.00 84.50 110 LYS A C 1
ATOM 873 O O . LYS A 1 110 ? -14.153 -1.847 0.133 1.00 84.50 110 LYS A O 1
ATOM 878 N N . LEU A 1 111 ? -13.140 0.020 0.873 1.00 83.19 111 LEU A N 1
ATOM 879 C CA . LEU A 1 111 ? -12.007 -0.024 -0.057 1.00 83.19 111 LEU A CA 1
ATOM 880 C C . LEU A 1 111 ? -10.776 -0.702 0.543 1.00 83.19 111 LEU A C 1
ATOM 882 O O . LEU A 1 111 ? -9.725 -0.678 -0.078 1.00 83.19 111 LEU A O 1
ATOM 886 N N . TYR A 1 112 ? -10.876 -1.225 1.762 1.00 81.19 112 TYR A N 1
ATOM 887 C CA . TYR A 1 112 ? -9.817 -1.997 2.397 1.00 81.19 112 TYR A CA 1
ATOM 888 C C . TYR A 1 112 ? -10.086 -3.493 2.297 1.00 81.19 112 TYR A C 1
ATOM 890 O O . TYR A 1 112 ? -9.145 -4.253 2.355 1.00 81.19 112 TYR A O 1
ATOM 898 N N . ASN A 1 113 ? -11.331 -3.934 2.132 1.00 76.94 113 ASN A N 1
ATOM 899 C CA . ASN A 1 113 ? -11.610 -5.350 1.922 1.00 76.94 113 ASN A CA 1
ATOM 900 C C . ASN A 1 113 ? -11.224 -5.778 0.492 1.00 76.94 113 ASN A C 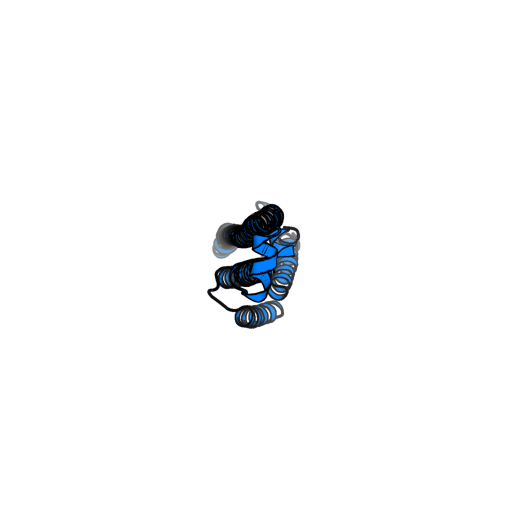1
ATOM 902 O O . ASN A 1 113 ? -11.661 -5.146 -0.474 1.00 76.94 113 ASN A O 1
ATOM 906 N N . GLY A 1 114 ? -10.434 -6.844 0.354 1.00 74.19 114 GLY A N 1
ATOM 907 C CA . GLY A 1 114 ? -10.080 -7.426 -0.939 1.00 74.19 114 GLY A CA 1
ATOM 908 C C . GLY A 1 114 ? -9.036 -6.640 -1.734 1.00 74.19 114 GLY A C 1
ATOM 909 O O . GLY A 1 114 ? -8.884 -6.886 -2.936 1.00 74.19 114 GLY A O 1
ATOM 910 N N . LEU A 1 115 ? -8.336 -5.680 -1.116 1.00 81.56 115 LEU A N 1
ATOM 911 C CA . LEU A 1 115 ? -7.299 -4.899 -1.798 1.00 81.56 115 LEU A CA 1
ATOM 912 C C . LEU A 1 115 ? -6.122 -5.792 -2.215 1.00 81.56 115 LEU A C 1
ATOM 914 O O . LEU A 1 115 ? -5.471 -5.503 -3.212 1.00 81.56 115 LEU A O 1
ATOM 918 N N . GLU A 1 116 ? -5.882 -6.894 -1.503 1.00 79.06 116 GLU A N 1
ATOM 919 C CA . GLU A 1 116 ? -4.875 -7.905 -1.828 1.00 79.06 116 GLU A CA 1
ATOM 920 C C . GLU A 1 116 ? -5.132 -8.602 -3.171 1.00 79.06 116 GLU A C 1
ATOM 922 O O . GLU A 1 116 ? -4.191 -9.055 -3.819 1.00 79.06 116 GLU A O 1
ATOM 927 N N . ASN A 1 117 ? -6.389 -8.620 -3.627 1.00 82.62 117 ASN A N 1
ATOM 928 C CA . ASN A 1 117 ? -6.781 -9.148 -4.937 1.00 82.62 117 ASN A CA 1
ATOM 929 C C . ASN A 1 117 ? -6.705 -8.086 -6.049 1.00 82.62 117 ASN A C 1
ATOM 931 O O . ASN A 1 117 ? -6.966 -8.381 -7.218 1.00 82.62 117 ASN A O 1
ATOM 935 N N . ASN A 1 118 ? -6.388 -6.831 -5.713 1.00 84.69 118 ASN A N 1
ATOM 936 C CA . ASN A 1 118 ? -6.206 -5.779 -6.701 1.00 84.69 118 ASN A CA 1
ATOM 937 C C . ASN A 1 118 ? -4.850 -5.947 -7.395 1.00 84.69 118 ASN A C 1
ATOM 939 O O . ASN A 1 118 ? -3.815 -5.891 -6.738 1.00 84.69 118 ASN A O 1
ATOM 943 N N . ALA A 1 119 ? -4.854 -6.050 -8.727 1.00 83.44 119 ALA A N 1
ATOM 944 C CA . ALA A 1 119 ? -3.635 -6.232 -9.519 1.00 83.44 119 ALA A CA 1
ATOM 945 C C . ALA A 1 119 ? -2.555 -5.168 -9.242 1.00 83.44 119 ALA A C 1
ATOM 947 O O . ALA A 1 119 ? -1.369 -5.469 -9.218 1.00 83.44 119 ALA A O 1
ATOM 948 N N . LEU A 1 120 ? -2.939 -3.911 -8.975 1.00 85.00 120 LEU A N 1
ATOM 949 C CA . LEU A 1 120 ? -1.959 -2.865 -8.660 1.00 85.00 120 LEU A CA 1
ATOM 950 C C . LEU A 1 120 ? -1.273 -3.095 -7.313 1.00 85.00 120 LEU A C 1
ATOM 952 O O . LEU A 1 120 ? -0.146 -2.655 -7.127 1.00 85.00 120 LEU A O 1
ATOM 956 N N . VAL A 1 121 ? -1.958 -3.733 -6.371 1.00 84.50 121 VAL A N 1
ATOM 957 C CA . VAL A 1 121 ? -1.432 -4.015 -5.036 1.00 84.50 121 VAL A CA 1
ATOM 958 C C . VAL A 1 121 ? -0.612 -5.292 -5.080 1.00 84.50 121 VAL A C 1
ATOM 960 O O . VAL A 1 121 ? 0.536 -5.264 -4.654 1.00 84.50 121 VAL A O 1
ATOM 963 N N . SER A 1 122 ? -1.138 -6.367 -5.672 1.00 82.12 122 SER A N 1
ATOM 964 C CA . SER A 1 122 ? -0.409 -7.633 -5.806 1.00 82.12 122 SER A CA 1
ATOM 965 C C . SER A 1 122 ? 0.903 -7.483 -6.576 1.00 82.12 122 SER A C 1
ATOM 967 O O . SER A 1 122 ? 1.898 -8.107 -6.214 1.00 82.12 122 SER A O 1
ATOM 969 N N . ASP A 1 123 ? 0.920 -6.642 -7.615 1.00 81.69 123 ASP A N 1
ATOM 970 C CA . ASP A 1 123 ? 2.048 -6.574 -8.548 1.00 81.69 123 ASP A CA 1
ATOM 971 C C . ASP A 1 123 ? 3.081 -5.502 -8.171 1.00 81.69 123 ASP A C 1
ATOM 973 O O . ASP A 1 123 ? 4.214 -5.537 -8.660 1.00 81.69 123 ASP A O 1
ATOM 977 N N . HIS A 1 124 ? 2.709 -4.523 -7.335 1.00 83.69 124 HIS A N 1
ATOM 978 C CA . HIS A 1 124 ? 3.552 -3.348 -7.085 1.00 83.69 124 HIS A CA 1
ATOM 979 C C . HIS A 1 124 ? 3.760 -2.971 -5.616 1.00 83.69 124 HIS A C 1
ATOM 981 O O . HIS A 1 124 ? 4.599 -2.104 -5.362 1.00 83.69 124 HIS A O 1
ATOM 987 N N . PHE A 1 125 ? 3.071 -3.594 -4.654 1.00 84.88 125 PHE A N 1
ATOM 988 C CA . PHE A 1 125 ? 3.439 -3.421 -3.245 1.00 84.88 125 PHE A CA 1
ATOM 989 C C . PHE A 1 125 ? 4.831 -3.977 -2.958 1.00 84.88 125 PHE A C 1
ATOM 991 O O . PHE A 1 125 ? 5.256 -4.974 -3.552 1.00 84.88 125 PHE A O 1
ATOM 998 N N . SER A 1 126 ? 5.529 -3.393 -1.977 1.00 85.44 126 SER A N 1
ATOM 999 C CA . SER A 1 126 ? 6.657 -4.119 -1.395 1.00 85.44 126 SER A CA 1
ATOM 1000 C C . SER A 1 126 ? 6.155 -5.358 -0.664 1.00 85.44 126 SER A C 1
ATOM 1002 O O . SER A 1 126 ? 5.092 -5.364 -0.041 1.00 85.44 126 SER A O 1
ATOM 1004 N N . SER A 1 127 ? 6.952 -6.424 -0.700 1.00 86.81 127 SER A N 1
ATOM 1005 C CA . SER A 1 127 ? 6.600 -7.686 -0.045 1.00 86.81 127 SER A CA 1
ATOM 1006 C C . SER A 1 127 ? 6.310 -7.514 1.449 1.00 86.81 127 SER A C 1
ATOM 1008 O O . SER A 1 127 ? 5.407 -8.163 1.970 1.00 86.81 127 SER A O 1
ATOM 1010 N N . ASN A 1 128 ? 7.038 -6.623 2.128 1.00 87.31 128 ASN A N 1
ATOM 1011 C CA . ASN A 1 128 ? 6.843 -6.356 3.551 1.00 87.31 128 ASN A CA 1
ATOM 1012 C C . ASN A 1 128 ? 5.546 -5.584 3.814 1.00 87.31 128 ASN A C 1
ATOM 1014 O O . ASN A 1 128 ? 4.789 -5.970 4.705 1.00 87.31 128 ASN A O 1
ATOM 1018 N N . ALA A 1 129 ? 5.259 -4.537 3.032 1.00 86.38 129 ALA A N 1
ATOM 1019 C CA . ALA A 1 129 ? 4.007 -3.795 3.157 1.00 86.38 129 ALA A CA 1
ATOM 1020 C C . ALA A 1 129 ? 2.800 -4.692 2.857 1.00 86.38 129 ALA A C 1
ATOM 1022 O O . ALA A 1 129 ? 1.809 -4.643 3.579 1.00 86.38 129 ALA A O 1
ATOM 1023 N N . PHE A 1 130 ? 2.909 -5.573 1.857 1.00 89.38 130 PHE A N 1
ATOM 1024 C CA . PHE A 1 130 ? 1.866 -6.539 1.514 1.00 89.38 130 PHE A CA 1
ATOM 1025 C C . PHE A 1 130 ? 1.592 -7.539 2.643 1.00 89.38 130 PHE A C 1
ATOM 1027 O O . PHE A 1 130 ? 0.440 -7.758 3.007 1.00 89.38 130 PHE A O 1
ATOM 1034 N N . GLN A 1 131 ? 2.636 -8.094 3.265 1.00 88.19 131 GLN A N 1
ATOM 1035 C CA . GLN A 1 131 ? 2.474 -8.986 4.420 1.00 88.19 131 GLN A CA 1
ATOM 1036 C C . GLN A 1 131 ? 1.856 -8.268 5.626 1.00 88.19 131 GLN A C 1
ATOM 1038 O O . GLN A 1 131 ? 0.946 -8.801 6.259 1.00 88.19 131 GLN A O 1
ATOM 1043 N N . ALA A 1 132 ? 2.319 -7.054 5.934 1.00 87.44 132 ALA A N 1
ATOM 1044 C CA . ALA A 1 132 ? 1.770 -6.253 7.026 1.00 87.44 132 ALA A CA 1
ATOM 1045 C C . ALA A 1 132 ? 0.304 -5.863 6.773 1.00 87.44 132 ALA A C 1
ATOM 1047 O O . ALA A 1 132 ? -0.500 -5.809 7.705 1.00 87.44 132 ALA A O 1
ATOM 1048 N N . TYR A 1 133 ? -0.046 -5.622 5.509 1.00 87.12 133 TYR A N 1
ATOM 1049 C CA . TYR A 1 133 ? -1.407 -5.356 5.071 1.00 87.12 133 TYR A CA 1
ATOM 1050 C C . TYR A 1 133 ? -2.319 -6.577 5.280 1.00 87.12 133 TYR A C 1
ATOM 1052 O O . TYR A 1 133 ? -3.362 -6.431 5.914 1.00 87.12 133 TYR A O 1
ATOM 1060 N N . ILE A 1 134 ? -1.909 -7.774 4.838 1.00 88.00 134 ILE A N 1
ATOM 1061 C CA . ILE A 1 134 ? -2.675 -9.017 5.059 1.00 88.00 134 ILE A CA 1
ATOM 1062 C C . ILE A 1 134 ? -2.898 -9.240 6.556 1.00 88.00 134 ILE A C 1
ATOM 1064 O O . ILE A 1 134 ? -4.028 -9.432 6.992 1.00 88.00 134 ILE A O 1
ATOM 1068 N N . LEU A 1 135 ? -1.841 -9.109 7.363 1.00 88.50 135 LEU A N 1
ATOM 1069 C CA . LEU A 1 135 ? -1.935 -9.274 8.811 1.00 88.50 135 LEU A CA 1
ATOM 1070 C C . LEU A 1 135 ? -2.911 -8.271 9.452 1.00 88.50 135 LEU A C 1
ATOM 1072 O O . LEU A 1 135 ? -3.663 -8.634 10.356 1.00 88.50 135 LEU A O 1
ATOM 1076 N N . CYS A 1 136 ? -2.917 -7.011 9.005 1.00 88.06 136 CYS A N 1
ATOM 1077 C CA . CYS A 1 136 ? -3.917 -6.035 9.441 1.00 88.06 136 CYS A CA 1
ATOM 1078 C C . CYS A 1 136 ? -5.333 -6.462 9.037 1.00 88.06 136 CYS A C 1
ATOM 1080 O O . CYS A 1 136 ? -6.237 -6.389 9.869 1.00 88.06 136 CYS A O 1
ATOM 1082 N N . SER A 1 137 ? -5.522 -6.908 7.793 1.00 89.00 137 SER A N 1
ATOM 1083 C CA . SER A 1 137 ? -6.824 -7.325 7.267 1.00 89.00 137 SER A CA 1
ATOM 1084 C C . SER A 1 137 ? -7.407 -8.501 8.051 1.00 89.00 137 SER A C 1
ATOM 1086 O O . SER A 1 137 ? -8.506 -8.380 8.589 1.00 89.00 137 SER A O 1
ATOM 1088 N N . ASP A 1 138 ? -6.638 -9.577 8.230 1.00 88.62 138 ASP A N 1
ATOM 1089 C CA . ASP A 1 138 ? -7.073 -10.790 8.937 1.00 88.62 138 ASP A CA 1
ATOM 1090 C C . ASP A 1 138 ? -7.495 -10.491 10.386 1.00 88.62 138 ASP A C 1
ATOM 1092 O O . ASP A 1 138 ? -8.516 -10.978 10.892 1.00 88.62 138 ASP A O 1
ATOM 1096 N N . ASN A 1 139 ? -6.719 -9.640 11.069 1.00 88.81 139 ASN A N 1
ATOM 1097 C CA . ASN A 1 139 ? -7.045 -9.206 12.422 1.00 88.81 139 ASN A CA 1
ATOM 1098 C C . ASN A 1 139 ? -8.335 -8.384 12.433 1.00 88.81 139 ASN A C 1
ATOM 1100 O O . ASN A 1 139 ? -9.236 -8.674 13.221 1.00 88.81 139 ASN A O 1
ATOM 1104 N N . MET A 1 140 ? -8.463 -7.384 11.555 1.00 89.94 140 MET A N 1
ATOM 1105 C CA . MET A 1 140 ? -9.671 -6.563 11.472 1.00 89.94 140 MET A CA 1
ATOM 1106 C C . MET A 1 140 ? -10.925 -7.395 11.184 1.00 89.94 140 MET A C 1
ATOM 1108 O O . MET A 1 140 ? -11.942 -7.177 11.842 1.00 89.94 140 MET A O 1
ATOM 1112 N N . GLU A 1 141 ? -10.864 -8.361 10.266 1.00 90.00 141 GLU A N 1
ATOM 1113 C CA . GLU A 1 141 ? -11.988 -9.258 9.971 1.00 90.00 141 GLU A CA 1
ATOM 1114 C C . GLU A 1 141 ? -12.413 -10.049 11.206 1.00 90.00 141 GLU A C 1
ATOM 1116 O O . GLU A 1 141 ? -13.599 -10.099 11.551 1.00 90.00 141 GLU A O 1
ATOM 1121 N N . THR A 1 142 ? -11.435 -10.594 11.930 1.00 88.44 142 THR A N 1
ATOM 1122 C CA . THR A 1 142 ? -11.670 -11.308 13.187 1.00 88.44 142 THR A CA 1
ATOM 1123 C C . THR A 1 142 ? -12.332 -10.398 14.228 1.00 88.44 142 THR A C 1
ATOM 1125 O O . THR A 1 142 ? -13.279 -10.807 14.907 1.00 88.44 142 THR A O 1
ATOM 1128 N N . PHE A 1 143 ? -11.889 -9.142 14.350 1.00 88.06 143 PHE A N 1
ATOM 1129 C CA . PHE A 1 143 ? -12.508 -8.167 15.253 1.00 88.06 143 PHE A CA 1
ATOM 1130 C C . PHE A 1 143 ? -13.938 -7.829 14.853 1.00 88.06 143 PHE A C 1
ATOM 1132 O O . PHE A 1 143 ? -14.822 -7.837 15.707 1.00 88.06 143 PHE A O 1
ATOM 1139 N N . VAL A 1 144 ? -14.181 -7.565 13.572 1.00 90.94 144 VAL A N 1
ATOM 1140 C CA . VAL A 1 144 ? -15.513 -7.249 13.048 1.00 90.94 144 VAL A CA 1
ATOM 1141 C C . VAL A 1 144 ? -16.484 -8.400 13.323 1.00 90.94 144 VAL A C 1
ATOM 1143 O O . VAL A 1 144 ? -17.575 -8.168 13.849 1.00 90.94 144 VAL A O 1
ATOM 1146 N N . ALA A 1 145 ? -16.076 -9.644 13.057 1.00 90.31 145 ALA A N 1
ATOM 1147 C CA . ALA A 1 145 ? -16.889 -10.823 13.340 1.00 90.31 145 ALA A CA 1
ATOM 1148 C C . ALA A 1 145 ? -17.229 -10.947 14.837 1.00 90.31 145 ALA A C 1
ATOM 1150 O O . ALA A 1 145 ? -18.388 -11.158 15.202 1.00 90.31 145 ALA A O 1
ATOM 1151 N N . ASN A 1 146 ? -16.238 -10.756 15.713 1.00 87.56 146 ASN A N 1
ATOM 1152 C CA . ASN A 1 146 ? -16.413 -10.886 17.160 1.00 87.56 146 ASN A CA 1
ATOM 1153 C C . ASN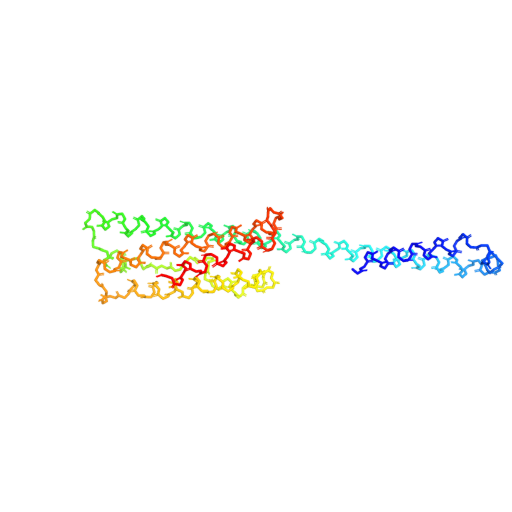 A 1 146 ? -17.240 -9.748 17.778 1.00 87.56 146 ASN A C 1
ATOM 1155 O O . ASN A 1 146 ? -18.066 -9.998 18.654 1.00 87.56 146 ASN A O 1
ATOM 1159 N N . VAL A 1 147 ? -17.060 -8.504 17.327 1.00 89.88 147 VAL A N 1
ATOM 1160 C CA . VAL A 1 147 ? -17.816 -7.345 17.837 1.00 89.88 147 VAL A CA 1
ATOM 1161 C C . VAL A 1 147 ? -19.299 -7.451 17.485 1.00 89.88 147 VAL A C 1
ATOM 1163 O O . VAL A 1 147 ? -20.162 -7.115 18.302 1.00 89.88 147 VAL A O 1
ATOM 1166 N N . ASN A 1 148 ? -19.600 -7.966 16.294 1.00 90.31 148 ASN A N 1
ATOM 1167 C CA . ASN A 1 148 ? -20.969 -8.174 15.837 1.00 90.31 148 ASN A CA 1
ATOM 1168 C C . ASN A 1 148 ? -21.651 -9.385 16.498 1.00 90.31 148 ASN A C 1
ATOM 1170 O O . ASN A 1 148 ? -22.872 -9.517 16.413 1.00 90.31 148 ASN A O 1
ATOM 1174 N N . ALA A 1 149 ? -20.911 -10.252 17.197 1.00 88.69 149 ALA A N 1
ATOM 1175 C CA . ALA A 1 149 ? -21.497 -11.387 17.898 1.00 88.69 149 ALA A CA 1
ATOM 1176 C C . ALA A 1 149 ? -22.386 -10.929 19.073 1.00 88.69 149 ALA A C 1
ATOM 1178 O O . ALA A 1 149 ? -22.013 -10.091 19.901 1.00 88.69 149 ALA A O 1
ATOM 1179 N N . ALA A 1 150 ? -23.583 -11.509 19.173 1.00 75.56 150 ALA A N 1
ATOM 1180 C CA . ALA A 1 150 ? -24.563 -11.162 20.207 1.00 75.56 150 ALA A CA 1
ATOM 1181 C C . ALA A 1 150 ? -24.154 -11.616 21.623 1.00 75.56 150 ALA A C 1
ATOM 1183 O O . ALA A 1 150 ? -24.691 -11.122 22.607 1.00 75.56 150 ALA A O 1
ATOM 1184 N N . THR A 1 151 ? -23.207 -12.549 21.734 1.00 80.25 151 THR A N 1
ATOM 1185 C CA . THR A 1 151 ? -22.797 -13.196 22.991 1.00 80.25 151 THR A CA 1
ATOM 1186 C C . THR A 1 151 ? -21.710 -12.442 23.762 1.00 80.25 151 THR A C 1
ATOM 1188 O O . THR A 1 151 ? -21.363 -12.839 24.873 1.00 80.25 151 THR A O 1
ATOM 1191 N N . VAL A 1 152 ? -21.148 -11.371 23.193 1.00 84.50 152 VAL A N 1
ATOM 1192 C CA . VAL A 1 152 ? -20.045 -10.606 23.794 1.00 84.50 152 VAL A CA 1
ATOM 1193 C C . VAL A 1 152 ? -20.598 -9.469 24.657 1.00 84.50 152 VAL A C 1
ATOM 1195 O O . VAL A 1 152 ? -21.510 -8.759 24.236 1.00 84.50 152 VAL A O 1
ATOM 1198 N N . SER A 1 153 ? -20.044 -9.278 25.860 1.00 86.25 153 SER A N 1
ATOM 1199 C CA . SER A 1 153 ? -20.486 -8.202 26.757 1.00 86.25 153 SER A CA 1
ATOM 1200 C C . SER A 1 153 ? -20.165 -6.808 26.189 1.00 86.25 153 SER A C 1
ATOM 1202 O O . SER A 1 153 ? -19.180 -6.662 25.454 1.00 86.25 153 SER A O 1
ATOM 1204 N N . PRO A 1 154 ? -20.942 -5.767 26.542 1.00 84.81 154 PRO A N 1
ATOM 1205 C CA . PRO A 1 154 ? -20.682 -4.395 26.104 1.00 84.81 154 PRO A CA 1
ATOM 1206 C C . PRO A 1 154 ? -19.260 -3.907 26.411 1.00 84.81 154 PRO A C 1
ATOM 1208 O O . PRO A 1 154 ? -18.620 -3.303 25.554 1.00 84.81 154 PRO A O 1
ATOM 1211 N N . GLU A 1 155 ? -18.717 -4.216 27.591 1.00 86.50 155 GLU A N 1
ATOM 1212 C CA . GLU A 1 155 ? -17.369 -3.799 28.003 1.00 86.50 155 GLU A CA 1
ATOM 1213 C C . GLU A 1 155 ? -16.302 -4.409 27.092 1.00 86.50 155 GLU A C 1
ATOM 1215 O O . GLU A 1 155 ? -15.393 -3.719 26.626 1.00 86.50 155 GLU A O 1
ATOM 1220 N N . LYS A 1 156 ? -16.453 -5.697 26.772 1.00 88.81 156 LYS A N 1
ATOM 1221 C CA . LYS A 1 156 ? -15.541 -6.405 25.875 1.00 88.81 156 LYS A CA 1
ATOM 1222 C C . LYS A 1 156 ? -15.662 -5.900 24.435 1.00 88.81 156 LYS A C 1
ATOM 1224 O O . LYS A 1 156 ? -14.654 -5.802 23.739 1.00 88.81 156 LYS A O 1
ATOM 1229 N N . LYS A 1 157 ? -16.859 -5.498 23.994 1.00 89.94 157 LYS A N 1
ATOM 1230 C CA . LYS A 1 157 ? -17.050 -4.839 22.691 1.00 89.94 157 LYS A CA 1
ATOM 1231 C C . LYS A 1 157 ? -16.373 -3.470 22.628 1.00 89.94 157 LYS A C 1
ATOM 1233 O O . LYS A 1 157 ? -15.782 -3.150 21.603 1.00 89.94 157 LYS A O 1
ATOM 1238 N N . ILE A 1 158 ? -16.390 -2.685 23.709 1.00 90.44 158 ILE A N 1
ATOM 1239 C CA . ILE A 1 158 ? -15.644 -1.415 23.781 1.00 90.44 158 ILE A CA 1
ATOM 1240 C C . ILE A 1 158 ? -14.142 -1.666 23.624 1.00 90.44 158 ILE A C 1
ATOM 1242 O O . ILE A 1 158 ? -13.477 -0.960 22.865 1.00 90.44 158 ILE A O 1
ATOM 1246 N N . GLU A 1 159 ? -13.593 -2.666 24.314 1.00 90.12 159 GLU A N 1
ATOM 1247 C CA . GLU A 1 159 ? -12.181 -3.031 24.177 1.00 90.12 159 GLU A CA 1
ATOM 1248 C C . GLU A 1 159 ? -11.840 -3.419 22.731 1.00 90.12 159 GLU A C 1
ATOM 1250 O O . GLU A 1 159 ? -10.911 -2.862 22.144 1.00 90.12 159 GLU A O 1
ATOM 1255 N N . MET A 1 160 ? -12.644 -4.296 22.126 1.00 90.44 160 MET A N 1
ATOM 1256 C CA . MET A 1 160 ? -12.471 -4.728 20.738 1.00 90.44 160 MET A CA 1
ATOM 1257 C C . MET A 1 160 ? -12.574 -3.569 19.739 1.00 90.44 160 MET A C 1
ATOM 1259 O O . MET A 1 160 ? -11.780 -3.502 18.808 1.00 90.44 160 MET A O 1
ATOM 1263 N N . LEU A 1 161 ? -13.498 -2.624 19.934 1.00 92.56 161 LEU A N 1
ATOM 1264 C CA . LEU A 1 161 ? -13.611 -1.432 19.087 1.00 92.56 161 LEU A CA 1
ATOM 1265 C C . LEU A 1 161 ? -12.379 -0.526 19.200 1.00 92.56 161 LEU A C 1
ATOM 1267 O O . LEU A 1 161 ? -11.914 0.004 18.194 1.00 92.56 161 LEU A O 1
ATOM 1271 N N . ASN A 1 162 ? -11.813 -0.368 20.399 1.00 91.88 162 ASN A N 1
ATOM 1272 C CA . ASN A 1 162 ? -10.564 0.379 20.573 1.00 91.88 162 ASN A CA 1
ATOM 1273 C C . ASN A 1 162 ? -9.374 -0.338 19.920 1.00 91.88 162 ASN A C 1
ATOM 1275 O O . ASN A 1 162 ? -8.507 0.319 19.346 1.00 91.88 162 ASN A O 1
ATOM 1279 N N . GLN A 1 163 ? -9.323 -1.671 19.982 1.00 90.38 163 GLN A N 1
ATOM 1280 C CA . GLN A 1 163 ? -8.313 -2.455 19.265 1.00 90.38 163 GLN A CA 1
ATOM 1281 C C . GLN A 1 163 ? -8.496 -2.328 17.747 1.00 90.38 163 GLN A C 1
ATOM 1283 O O . GLN A 1 163 ? -7.529 -2.047 17.044 1.00 90.38 163 GLN A O 1
ATOM 1288 N N . TYR A 1 164 ? -9.730 -2.404 17.247 1.00 92.25 164 TYR A N 1
ATOM 1289 C CA . TYR A 1 164 ? -10.052 -2.178 15.838 1.00 92.25 164 TYR A CA 1
ATOM 1290 C C . TYR A 1 164 ? -9.573 -0.802 15.350 1.00 92.25 164 TYR A C 1
ATOM 1292 O O . TYR A 1 164 ? -8.913 -0.719 14.317 1.00 92.25 164 TYR A O 1
ATOM 1300 N N . LEU A 1 165 ? -9.788 0.270 16.125 1.00 92.69 165 LEU A N 1
ATOM 1301 C CA . LEU A 1 165 ? -9.253 1.601 15.806 1.00 92.69 165 LEU A CA 1
ATOM 1302 C C . LEU A 1 165 ? -7.719 1.628 15.700 1.00 92.69 165 LEU A C 1
ATOM 1304 O O . LEU A 1 165 ? -7.17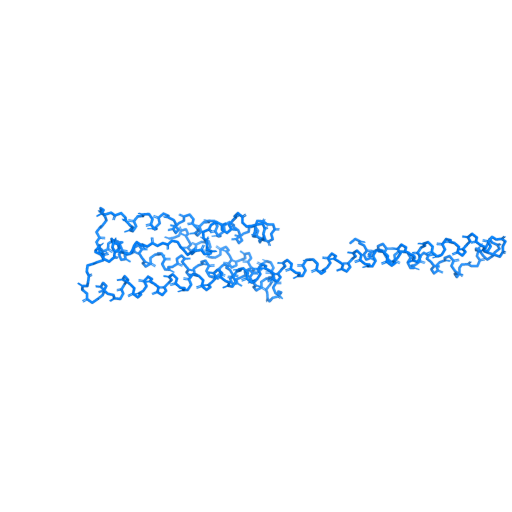9 2.310 14.827 1.00 92.69 165 LEU A O 1
ATOM 1308 N N . LYS A 1 166 ? -7.001 0.874 16.546 1.00 91.75 166 LYS A N 1
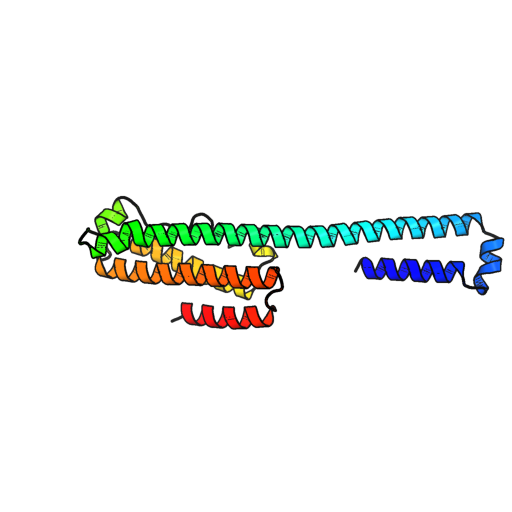ATOM 1309 C CA . LYS A 1 166 ? -5.538 0.751 16.429 1.00 91.75 166 LYS A CA 1
ATOM 1310 C C . LYS A 1 166 ? -5.147 0.104 15.105 1.00 91.75 166 LYS A C 1
ATOM 1312 O O . LYS A 1 166 ? -4.276 0.637 14.425 1.00 91.75 166 LYS A O 1
ATOM 1317 N N . TYR A 1 167 ? -5.813 -0.982 14.711 1.00 91.25 167 TYR A N 1
ATOM 1318 C CA . TYR A 1 167 ? -5.565 -1.625 13.420 1.00 91.25 167 TYR A CA 1
ATOM 1319 C C . TYR A 1 167 ? -5.855 -0.692 12.249 1.00 91.25 167 TYR A C 1
ATOM 1321 O O . TYR A 1 167 ? -5.057 -0.627 11.318 1.00 91.25 167 TYR A O 1
ATOM 1329 N N . LEU A 1 168 ? -6.951 0.073 12.297 1.00 92.31 168 LEU A N 1
ATOM 1330 C CA . LEU A 1 168 ? -7.269 1.059 11.258 1.00 92.31 168 LEU A CA 1
ATOM 1331 C C . LEU A 1 168 ? -6.147 2.098 11.124 1.00 92.31 168 LEU A C 1
ATOM 1333 O O . LEU A 1 168 ? -5.711 2.418 10.018 1.00 92.31 168 LEU A O 1
ATOM 1337 N N . ASN A 1 169 ? -5.611 2.574 12.246 1.00 92.69 169 ASN A N 1
ATOM 1338 C CA . ASN A 1 169 ? -4.483 3.498 12.235 1.00 92.69 169 ASN A CA 1
ATOM 1339 C C . ASN A 1 169 ? -3.182 2.852 11.716 1.00 92.69 169 ASN A C 1
ATOM 1341 O O . ASN A 1 169 ? -2.419 3.498 10.998 1.00 92.69 169 ASN A O 1
ATOM 1345 N N . LEU A 1 170 ? -2.916 1.587 12.047 1.00 91.88 170 LEU A N 1
ATOM 1346 C CA . LEU A 1 170 ? -1.757 0.850 11.528 1.00 91.88 170 LEU A CA 1
ATOM 1347 C C . LEU A 1 170 ? -1.856 0.655 10.010 1.00 91.88 170 LEU A C 1
ATOM 1349 O O . LEU A 1 170 ? -0.898 0.935 9.293 1.00 91.88 170 LEU A O 1
ATOM 1353 N N . ALA A 1 171 ? -3.035 0.297 9.505 1.00 91.88 171 ALA A N 1
ATOM 1354 C CA . ALA A 1 171 ? -3.307 0.201 8.076 1.00 91.88 171 ALA A CA 1
ATOM 1355 C C . ALA A 1 171 ? -3.052 1.525 7.334 1.00 91.88 171 ALA A C 1
ATOM 1357 O O . ALA A 1 171 ? -2.419 1.529 6.276 1.00 91.88 171 ALA A O 1
ATOM 1358 N N . LYS A 1 172 ? -3.469 2.665 7.905 1.00 93.62 172 LYS A N 1
ATOM 1359 C CA . LYS A 1 172 ? -3.153 3.993 7.345 1.00 93.62 172 LYS A CA 1
ATOM 1360 C C . LYS A 1 172 ? -1.652 4.259 7.297 1.00 93.62 172 LYS A C 1
ATOM 1362 O O . LYS A 1 172 ? -1.169 4.816 6.315 1.00 93.62 172 LYS A O 1
ATOM 1367 N N . GLN A 1 173 ? -0.918 3.883 8.344 1.00 93.56 173 GLN A N 1
ATOM 1368 C CA . GLN A 1 173 ? 0.534 4.068 8.400 1.00 93.56 173 GLN A CA 1
ATOM 1369 C C . GLN A 1 173 ? 1.254 3.222 7.346 1.00 93.56 173 GLN A C 1
ATOM 1371 O O . GLN A 1 173 ? 2.137 3.743 6.670 1.00 93.56 173 GLN A O 1
ATOM 1376 N N . ILE A 1 174 ? 0.833 1.969 7.144 1.00 92.31 174 ILE A N 1
ATOM 1377 C CA . ILE A 1 174 ? 1.357 1.103 6.075 1.00 92.31 174 ILE A CA 1
ATOM 1378 C C . ILE A 1 174 ? 1.130 1.759 4.708 1.00 92.31 174 ILE A C 1
ATOM 1380 O O . ILE A 1 174 ? 2.081 1.950 3.951 1.00 92.31 174 ILE A O 1
ATOM 1384 N N . ASN A 1 175 ? -0.101 2.199 4.424 1.00 93.12 175 ASN A N 1
ATOM 1385 C CA . ASN A 1 175 ? -0.419 2.889 3.171 1.00 93.12 175 ASN A CA 1
ATOM 1386 C C . ASN A 1 175 ? 0.405 4.173 2.992 1.00 93.12 175 ASN A C 1
ATOM 1388 O O . ASN A 1 175 ? 0.847 4.473 1.887 1.00 93.12 175 ASN A O 1
ATOM 1392 N N . ALA A 1 176 ? 0.614 4.945 4.061 1.00 93.62 176 ALA A N 1
ATOM 1393 C CA . ALA A 1 176 ? 1.399 6.174 4.012 1.00 93.62 176 ALA A CA 1
ATOM 1394 C C . ALA A 1 176 ? 2.883 5.907 3.720 1.00 93.62 176 ALA A C 1
ATOM 1396 O O . ALA A 1 176 ? 3.481 6.625 2.920 1.00 93.62 176 ALA A O 1
ATOM 1397 N N . LEU A 1 177 ? 3.475 4.874 4.326 1.00 93.50 177 LEU A N 1
ATOM 1398 C CA . LEU A 1 177 ? 4.853 4.462 4.045 1.00 93.50 177 LEU A CA 1
ATOM 1399 C C . LEU A 1 177 ? 5.012 4.029 2.583 1.00 93.50 177 LEU A C 1
ATOM 1401 O O . LEU A 1 177 ? 5.916 4.517 1.905 1.00 93.50 177 LEU A O 1
ATOM 1405 N N . GLU A 1 178 ? 4.077 3.223 2.080 1.00 91.69 178 GLU A N 1
ATOM 1406 C CA . GLU A 1 178 ? 4.062 2.780 0.684 1.00 91.69 178 GLU A CA 1
ATOM 1407 C C . GLU A 1 178 ? 3.929 3.973 -0.281 1.00 91.69 178 GLU A C 1
ATOM 1409 O O . GLU A 1 178 ? 4.699 4.095 -1.234 1.00 91.69 178 GLU A O 1
ATOM 1414 N N . ILE A 1 179 ? 3.019 4.919 -0.009 1.00 92.88 179 ILE A N 1
ATOM 1415 C CA . ILE A 1 179 ? 2.877 6.159 -0.795 1.00 92.88 179 ILE A CA 1
ATOM 1416 C C . ILE A 1 179 ? 4.185 6.960 -0.798 1.00 92.88 179 ILE A C 1
ATOM 1418 O O . ILE A 1 179 ? 4.648 7.372 -1.864 1.00 92.88 179 ILE A O 1
ATOM 1422 N N . ASN A 1 180 ? 4.795 7.164 0.372 1.00 92.81 180 ASN A N 1
ATOM 1423 C CA . ASN A 1 180 ? 6.040 7.920 0.505 1.00 92.81 180 ASN A CA 1
ATOM 1424 C C . ASN A 1 180 ? 7.177 7.252 -0.277 1.00 92.81 180 ASN A C 1
ATOM 1426 O O . ASN A 1 180 ? 7.954 7.932 -0.947 1.00 92.81 180 ASN A O 1
ATOM 1430 N N . LYS A 1 181 ? 7.265 5.918 -0.257 1.00 93.25 181 LYS A N 1
ATOM 1431 C CA . LYS A 1 181 ? 8.237 5.189 -1.075 1.00 93.25 181 LYS A CA 1
ATOM 1432 C C . LYS A 1 181 ? 7.951 5.375 -2.565 1.00 93.25 181 LYS A C 1
ATOM 1434 O O . LYS A 1 181 ? 8.867 5.674 -3.330 1.00 93.25 181 LYS A O 1
ATOM 1439 N N . LEU A 1 182 ? 6.700 5.206 -2.997 1.00 90.12 182 LEU A N 1
ATOM 1440 C CA . LEU A 1 182 ? 6.315 5.325 -4.409 1.00 90.12 182 LEU A CA 1
ATOM 1441 C C . LEU A 1 182 ? 6.592 6.727 -4.975 1.00 90.12 182 LEU A C 1
ATOM 1443 O O . LEU A 1 182 ? 6.955 6.845 -6.149 1.00 90.12 182 LEU A O 1
ATOM 1447 N N . ASN A 1 183 ? 6.468 7.760 -4.138 1.00 90.44 183 ASN A N 1
ATOM 1448 C CA . ASN A 1 183 ? 6.806 9.146 -4.465 1.00 90.44 183 ASN A CA 1
ATOM 1449 C C . ASN A 1 183 ? 8.316 9.442 -4.411 1.00 90.44 183 ASN A C 1
ATOM 1451 O O . ASN A 1 183 ? 8.760 10.429 -4.994 1.00 90.44 183 ASN A O 1
ATOM 1455 N N . GLY A 1 184 ? 9.109 8.580 -3.769 1.00 88.69 184 GLY A N 1
ATOM 1456 C CA . GLY A 1 184 ? 10.551 8.756 -3.584 1.00 88.69 184 GLY A CA 1
ATOM 1457 C C . GLY A 1 184 ? 10.942 9.557 -2.337 1.00 88.69 184 GLY A C 1
ATOM 1458 O O . GLY A 1 184 ? 12.110 9.917 -2.200 1.00 88.69 184 GLY A O 1
ATOM 1459 N N . ASP A 1 185 ? 10.002 9.813 -1.425 1.00 91.94 185 ASP A N 1
ATOM 1460 C CA . ASP A 1 185 ? 10.227 10.540 -0.168 1.00 91.94 185 ASP A CA 1
ATOM 1461 C C . ASP A 1 185 ? 11.010 9.697 0.857 1.00 91.94 185 ASP A C 1
ATOM 1463 O O . ASP A 1 185 ? 11.714 10.230 1.720 1.00 91.94 185 ASP A O 1
ATOM 1467 N N . ILE A 1 186 ? 10.912 8.366 0.760 1.00 91.69 186 ILE A N 1
ATOM 1468 C CA . ILE A 1 186 ? 11.698 7.409 1.549 1.00 91.69 186 ILE A CA 1
ATOM 1469 C C . ILE A 1 186 ? 12.292 6.313 0.657 1.00 91.69 186 ILE A C 1
ATOM 1471 O O . ILE A 1 186 ? 11.759 5.984 -0.401 1.00 91.69 186 ILE A O 1
ATOM 1475 N N . SER A 1 187 ? 13.406 5.724 1.096 1.00 90.69 187 SER A N 1
ATOM 1476 C CA . SER A 1 187 ? 13.997 4.553 0.444 1.00 90.69 187 SER A CA 1
ATOM 1477 C C . SER A 1 187 ? 13.280 3.261 0.854 1.00 90.69 187 SER A C 1
ATOM 1479 O O . SER A 1 187 ? 12.719 3.183 1.946 1.00 90.69 187 SER A O 1
ATOM 1481 N N . GLN A 1 188 ? 13.385 2.215 0.024 1.00 88.25 188 GLN A N 1
ATOM 1482 C CA . GLN A 1 188 ? 12.874 0.871 0.340 1.00 88.25 188 GLN A CA 1
ATOM 1483 C C . GLN A 1 188 ? 13.388 0.360 1.696 1.00 88.25 188 GLN A C 1
ATOM 1485 O O . GLN A 1 188 ? 12.606 -0.095 2.515 1.00 88.25 188 GLN A O 1
ATOM 1490 N N . SER A 1 189 ? 14.685 0.512 1.986 1.00 90.06 189 SER A N 1
ATOM 1491 C CA . SER A 1 189 ? 15.253 0.058 3.266 1.00 90.06 189 SER A CA 1
ATOM 1492 C C . SER A 1 189 ? 14.652 0.772 4.476 1.00 90.06 189 SER A C 1
ATOM 1494 O O . SER A 1 189 ? 14.571 0.175 5.545 1.00 90.06 189 SER A O 1
ATOM 1496 N N . LYS A 1 190 ? 14.276 2.049 4.332 1.00 90.50 190 LYS A N 1
ATOM 1497 C CA . LYS A 1 190 ? 13.651 2.810 5.416 1.00 90.50 190 LYS A CA 1
ATOM 1498 C C . LYS A 1 190 ? 12.192 2.399 5.592 1.00 90.50 190 LYS A C 1
ATOM 1500 O O . LYS A 1 190 ? 11.740 2.268 6.721 1.00 90.50 190 LYS A O 1
ATOM 1505 N N . GLU A 1 191 ? 11.480 2.168 4.489 1.00 92.44 191 GLU A N 1
ATOM 1506 C CA . GLU A 1 191 ? 10.146 1.563 4.527 1.00 92.44 191 GLU A CA 1
ATOM 1507 C C . GLU A 1 191 ? 10.182 0.215 5.256 1.00 92.44 191 GLU A C 1
ATOM 1509 O O . GLU A 1 191 ? 9.418 0.021 6.194 1.00 92.44 191 GLU A O 1
ATOM 1514 N N . ASP A 1 192 ? 11.095 -0.683 4.882 1.00 90.25 192 ASP A N 1
ATOM 1515 C CA . ASP A 1 192 ? 11.196 -2.023 5.468 1.00 90.25 192 ASP A CA 1
ATOM 1516 C C . ASP A 1 192 ? 11.422 -1.982 6.986 1.00 90.25 192 ASP A C 1
ATOM 1518 O O . ASP A 1 192 ? 10.821 -2.755 7.735 1.00 90.25 192 ASP A O 1
ATOM 1522 N N . GLU A 1 193 ? 12.270 -1.062 7.455 1.00 92.00 193 GLU A N 1
ATOM 1523 C CA . GLU A 1 193 ? 12.532 -0.872 8.882 1.00 92.00 193 GLU A CA 1
ATOM 1524 C C . GLU A 1 193 ? 11.277 -0.401 9.634 1.00 92.00 193 GLU A C 1
ATOM 1526 O O . GLU A 1 193 ? 10.947 -0.941 10.692 1.00 92.00 193 GLU A O 1
ATOM 1531 N N . GLU A 1 194 ? 10.559 0.581 9.088 1.00 91.69 194 GLU A N 1
ATOM 1532 C CA . GLU A 1 194 ? 9.340 1.115 9.700 1.00 91.69 194 GLU A CA 1
ATOM 1533 C C . GLU A 1 194 ? 8.187 0.104 9.659 1.00 91.69 194 GLU A C 1
ATOM 1535 O O . GLU A 1 194 ? 7.514 -0.103 10.668 1.00 91.69 194 GLU A O 1
ATOM 1540 N N . ILE A 1 195 ? 8.005 -0.608 8.543 1.00 90.12 195 ILE A N 1
ATOM 1541 C CA . ILE A 1 195 ? 7.011 -1.682 8.432 1.00 90.12 195 ILE A CA 1
ATOM 1542 C C . ILE A 1 195 ? 7.297 -2.780 9.454 1.00 90.12 195 ILE A C 1
ATOM 1544 O O . ILE A 1 195 ? 6.378 -3.234 10.128 1.00 90.12 195 ILE A O 1
ATOM 1548 N N . LYS A 1 196 ? 8.562 -3.166 9.649 1.00 89.25 196 LYS A N 1
ATOM 1549 C CA . LYS A 1 196 ? 8.919 -4.152 10.674 1.00 89.25 196 LYS A CA 1
ATOM 1550 C C . LYS A 1 196 ? 8.516 -3.690 12.078 1.00 89.25 196 LYS A C 1
ATOM 1552 O O . LYS A 1 196 ? 7.919 -4.470 12.819 1.00 89.25 196 LYS A O 1
ATOM 1557 N N . LYS A 1 197 ? 8.775 -2.423 12.428 1.00 89.75 197 LYS A N 1
ATOM 1558 C CA . LYS A 1 197 ? 8.345 -1.837 13.713 1.00 89.75 197 LYS A CA 1
ATOM 1559 C C . LYS A 1 197 ? 6.823 -1.864 13.868 1.00 89.75 197 LYS A C 1
ATOM 1561 O O . LYS A 1 197 ? 6.336 -2.111 14.969 1.00 89.75 197 LYS A O 1
ATOM 1566 N N . LEU A 1 198 ? 6.073 -1.611 12.795 1.00 88.25 198 LEU A N 1
ATOM 1567 C CA . LEU A 1 198 ? 4.607 -1.666 12.806 1.00 88.25 198 LEU A CA 1
ATOM 1568 C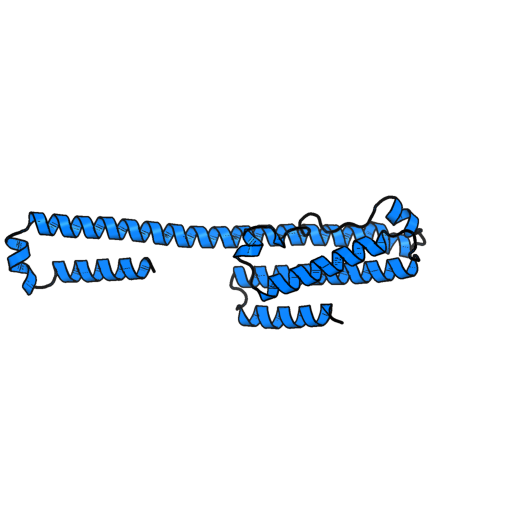 C . LEU A 1 198 ? 4.094 -3.101 12.965 1.00 88.25 198 LEU A C 1
ATOM 1570 O O . LEU A 1 198 ? 3.222 -3.348 13.793 1.00 88.25 198 LEU A O 1
ATOM 1574 N N . THR A 1 199 ? 4.673 -4.067 12.254 1.00 84.38 199 THR A N 1
ATOM 1575 C CA . THR A 1 199 ? 4.313 -5.487 12.379 1.00 84.38 199 THR A CA 1
ATOM 1576 C C . THR A 1 199 ? 4.594 -6.025 13.786 1.00 84.38 199 THR A C 1
ATOM 1578 O O . THR A 1 199 ? 3.802 -6.788 14.334 1.00 84.38 199 THR A O 1
ATOM 1581 N N . GLU A 1 200 ? 5.672 -5.579 14.435 1.00 85.75 200 GLU A N 1
ATOM 1582 C CA . GLU A 1 200 ? 5.947 -5.900 15.843 1.00 85.75 200 GLU A CA 1
ATOM 1583 C C . GLU A 1 200 ? 4.917 -5.303 16.818 1.00 85.75 200 GLU A C 1
ATOM 1585 O O . GLU A 1 200 ? 4.733 -5.848 17.905 1.00 85.75 200 GLU A O 1
ATOM 1590 N N . GLN A 1 201 ? 4.244 -4.204 16.460 1.00 80.44 201 GLN A N 1
ATOM 1591 C CA . GLN A 1 201 ? 3.140 -3.647 17.253 1.00 80.44 201 GLN A CA 1
ATOM 1592 C C . GLN A 1 201 ? 1.837 -4.423 17.063 1.00 80.44 201 GLN A C 1
ATOM 1594 O O . GLN A 1 201 ? 1.043 -4.471 17.993 1.00 80.44 201 GLN A O 1
ATOM 1599 N N . ILE A 1 202 ? 1.623 -5.026 15.890 1.00 74.25 202 ILE A N 1
ATOM 1600 C CA . ILE A 1 202 ? 0.455 -5.875 15.615 1.00 74.25 202 ILE A CA 1
ATOM 1601 C C . ILE A 1 202 ? 0.522 -7.178 16.421 1.00 74.25 202 ILE A C 1
ATOM 1603 O O . ILE A 1 202 ? -0.489 -7.658 16.919 1.00 74.25 202 ILE A O 1
ATOM 1607 N N . ASN A 1 203 ? 1.721 -7.738 16.581 1.00 66.50 203 ASN A N 1
ATOM 1608 C CA . ASN A 1 203 ? 1.927 -9.004 17.287 1.00 66.50 203 ASN A CA 1
ATOM 1609 C C . ASN A 1 203 ? 1.954 -8.879 18.829 1.00 66.50 203 ASN A C 1
ATOM 1611 O O . ASN A 1 203 ? 2.273 -9.863 19.500 1.00 66.50 203 ASN A O 1
ATOM 1615 N N . LYS A 1 204 ? 1.687 -7.694 19.393 1.00 58.44 204 LYS A N 1
ATOM 1616 C CA . LYS A 1 204 ? 1.680 -7.413 20.840 1.00 58.44 204 LYS A CA 1
ATOM 1617 C C . LYS A 1 204 ? 0.272 -7.140 21.348 1.00 58.44 204 LYS A C 1
ATOM 1619 O O . LYS A 1 204 ? -0.035 -7.648 22.447 1.00 58.44 204 LYS A O 1
#

Mean predicted aligned error: 8.6 Å

Sequence (204 aa):
MYIFIVCLLVIFSLYLINTPKLKVFRDKHKRTFEFSISLISTFTGFFVALSLTTILSDSTQKKNLVKLLNATNLSIESSEMRVNGMYLNPAKKGADLNELIQQAPVEMPKLYNGLENNALVSDHFSSNAFQAYILCSDNMETFVANVNAATVSPEKKIEMLNQYLKYLNLAKQINALEINKLNGDISQSKEDEEIKKLTEQINK

Secondary structure (DSSP, 8-state):
-HHHHHHHHHHHHHHHHH-GGGHHHHHHTHHHHHHHHHHHHHHHHHHHHHHHHHHHHHHHHHHHHHHHHHHHHHHHHHHHHHIIIIIIHHHHTT--HHHHHHHS-----TTTTTGGGSHHHHHHS-HHHHHHHHHHHHHHHHHHHHHH-TTS-HHHHHHHHHHHHHHHHHHHHHHHHHHHHHHTSS-HHHHHHHHHHHHHHHT-

Nearest PDB structures (foldseek):
  8gl3-assembly1_A  TM=2.756E-01  e=8.000E-01  synthetic construct
  7p5j-assembly1_B  TM=2.620E-01  e=3.927E+00  Homo sapiens
  3ja6-assembly1_H  TM=2.536E-01  e=8.093E+00  Escherichia coli

Radius of gyration: 28.57 Å; Cα contacts (8 Å, |Δi|>4): 152; chains: 1; bounding box: 67×24×82 Å